Protein AF-A0A7J4LAP9-F1 (afdb_monomer)

Secondary structure (DSSP, 8-state):
-TTHHHHHHHHHHHHTT------------------TTPPPPPHHHHHHHHHHHHHTHHHHHHHHT-BTT-S-HHHHHHHHHHHHHHHHHHHTTTT-SHHHHHHHHHHIIIIIHHHHHHTEEE-TTS-EEE-SS--HHHHHHHHHHHHHHHSBPP-TTTSS----SSTTHHHHHHTSS-SS--HHHHHHHTB--HHHHHHHHHHHHHHTT--EEEEEEEEEEEE-TTS-EEEEEEEEEEEEE-SSSS---B---B-TTS-B--S-EEEE-TT--HHHHTT--STT-SSPPPTTPPPGGGGTS-TTSTT-EEEE--HHHHHHHT-

Sequence (323 aa):
MKEYLKILSMVLVITLAVYPIISSVQAQQIYDPRDKNIPPIPSDLKQFYNNFRQKHTPELVRFLLAGSWNKDTNKVAKDFFSIGNFMVVHDTGKLQINTSRLAENYLKDNVTNPLKAKKSITLQTGETLKFKKLDRLSTAELYYYYVRDHIFFPHSSNEGGVTNRIPGFNLLVTTTSERVRFPTETVAAGVGACADQALLLATLLYMDGYEVAIGTAPSIGTKNEDGSITWAGYHVCVYLKDEGWGIGRHELKDDEFGNKMDGKWIILDPINSPRHVQNMRMMGGGKVLEFGDDPAWLNIISFDDPLVGYALIDEKAAKEFSV

Structure (mmCIF, N/CA/C/O backbone):
data_AF-A0A7J4LAP9-F1
#
_entry.id   AF-A0A7J4LAP9-F1
#
loop_
_atom_site.group_PDB
_atom_site.id
_atom_site.type_symbol
_atom_site.label_atom_id
_atom_site.label_alt_id
_atom_site.label_comp_id
_atom_site.label_asym_id
_atom_site.label_entity_id
_atom_site.label_seq_id
_atom_site.pdbx_PDB_ins_code
_atom_site.Cartn_x
_atom_site.Cartn_y
_atom_site.Cartn_z
_atom_site.occupancy
_atom_site.B_iso_or_equiv
_atom_site.auth_seq_id
_atom_site.auth_comp_id
_atom_site.auth_asym_id
_atom_site.auth_atom_id
_atom_site.pdbx_PDB_model_num
ATOM 1 N N . MET A 1 1 ? 8.364 20.244 -43.985 1.00 45.88 1 MET A N 1
ATOM 2 C CA . MET A 1 1 ? 8.352 20.457 -42.514 1.00 45.88 1 MET A CA 1
ATOM 3 C C . MET A 1 1 ? 7.165 21.279 -42.001 1.00 45.88 1 MET A C 1
ATOM 5 O O . MET A 1 1 ? 6.649 20.933 -40.951 1.00 45.88 1 MET A O 1
ATOM 9 N N . LYS A 1 2 ? 6.698 22.335 -42.693 1.00 45.56 2 LYS A N 1
ATOM 10 C CA . LYS A 1 2 ? 5.609 23.202 -42.184 1.00 45.56 2 LYS A CA 1
ATOM 11 C C . LYS A 1 2 ? 4.172 22.671 -42.370 1.00 45.56 2 LYS A C 1
ATOM 13 O O . LYS A 1 2 ? 3.304 23.073 -41.607 1.00 45.56 2 LYS A O 1
ATOM 18 N N . GLU A 1 3 ? 3.910 21.768 -43.319 1.00 40.44 3 GLU A N 1
ATOM 19 C CA . GLU A 1 3 ? 2.551 21.220 -43.540 1.00 40.44 3 GLU A CA 1
ATOM 20 C C . GLU A 1 3 ? 2.228 19.990 -42.681 1.00 40.44 3 GLU A C 1
ATOM 22 O O . GLU A 1 3 ? 1.125 19.888 -42.152 1.00 40.44 3 GLU A O 1
ATOM 27 N N . TYR A 1 4 ? 3.210 19.118 -42.431 1.00 38.16 4 TYR A N 1
ATOM 28 C CA . TYR A 1 4 ? 3.040 17.949 -41.557 1.00 38.16 4 TYR A CA 1
ATOM 29 C C . TYR A 1 4 ? 2.714 18.330 -40.100 1.00 38.16 4 TYR A C 1
ATOM 31 O O . TYR A 1 4 ? 1.935 17.637 -39.453 1.00 38.16 4 TYR A O 1
ATOM 39 N N . LEU A 1 5 ? 3.218 19.469 -39.601 1.00 38.25 5 LEU A N 1
ATOM 40 C CA . LEU A 1 5 ? 2.867 19.974 -38.264 1.00 38.25 5 LEU A CA 1
ATOM 41 C C . LEU A 1 5 ? 1.419 20.487 -38.165 1.00 38.25 5 LEU A C 1
ATOM 43 O O . LEU A 1 5 ? 0.826 20.393 -37.095 1.00 38.25 5 LEU A O 1
ATOM 47 N N . LYS A 1 6 ? 0.838 21.004 -39.259 1.00 37.53 6 LYS A N 1
ATOM 48 C CA . LYS A 1 6 ? -0.556 21.487 -39.275 1.00 37.53 6 LYS A CA 1
ATOM 49 C C . LYS A 1 6 ? -1.565 20.339 -39.285 1.00 37.53 6 LYS A C 1
ATOM 51 O O . LYS A 1 6 ? -2.607 20.438 -38.642 1.00 37.53 6 LYS A O 1
ATOM 56 N N . ILE A 1 7 ? -1.241 19.245 -39.976 1.00 44.84 7 ILE A N 1
ATOM 57 C CA . ILE A 1 7 ? -2.087 18.045 -40.018 1.00 44.84 7 ILE A CA 1
ATOM 58 C C . ILE A 1 7 ? -2.037 17.322 -38.664 1.00 44.84 7 ILE A C 1
ATOM 60 O O . ILE A 1 7 ? -3.088 16.970 -38.133 1.00 44.84 7 ILE A O 1
ATOM 64 N N . LEU A 1 8 ? -0.858 17.219 -38.033 1.00 37.78 8 LEU A N 1
ATOM 65 C CA . LEU A 1 8 ? -0.738 16.657 -36.681 1.00 37.78 8 LEU A CA 1
ATOM 66 C C . LEU A 1 8 ? -1.491 17.496 -35.633 1.00 37.78 8 LEU A C 1
ATOM 68 O O . LEU A 1 8 ? -2.139 16.935 -34.755 1.00 37.78 8 LEU A O 1
ATOM 72 N N . SER A 1 9 ? -1.462 18.831 -35.741 1.00 40.94 9 SER A N 1
ATOM 73 C CA . SER A 1 9 ? -2.182 19.710 -34.812 1.00 40.94 9 SER A CA 1
ATOM 74 C C . SER A 1 9 ? -3.701 19.684 -35.010 1.00 40.94 9 SER A C 1
ATOM 76 O O . SER A 1 9 ? -4.431 19.819 -34.037 1.00 40.94 9 SER A O 1
ATOM 78 N N . MET A 1 10 ? -4.198 19.497 -36.239 1.00 37.72 10 MET A N 1
ATOM 79 C CA . MET A 1 10 ? -5.642 19.379 -36.497 1.00 37.72 10 MET A CA 1
ATOM 80 C C . MET A 1 10 ? -6.199 18.024 -36.060 1.00 37.72 10 MET A C 1
ATOM 82 O O . MET A 1 10 ? -7.272 17.986 -35.468 1.00 37.72 10 MET A O 1
ATOM 86 N N . VAL A 1 11 ? -5.466 16.929 -36.289 1.00 39.28 11 VAL A N 1
ATOM 87 C CA . VAL A 1 11 ? -5.888 15.599 -35.828 1.00 39.28 11 VAL A CA 1
ATOM 88 C C . VAL A 1 11 ? -5.884 15.553 -34.298 1.00 39.28 11 VAL A C 1
ATOM 90 O O . VAL A 1 11 ? -6.891 15.173 -33.720 1.00 39.28 11 VAL A O 1
ATOM 93 N N . LEU A 1 12 ? -4.849 16.074 -33.624 1.00 36.47 12 LEU A N 1
ATOM 94 C CA . LEU A 1 12 ? -4.794 16.104 -32.154 1.00 36.47 12 LEU A CA 1
ATOM 95 C C . LEU A 1 12 ? -5.912 16.960 -31.522 1.00 36.47 12 LEU A C 1
ATOM 97 O O . LEU A 1 12 ? -6.436 16.607 -30.469 1.00 36.47 12 LEU A O 1
ATOM 101 N N . VAL A 1 13 ? -6.305 18.069 -32.161 1.00 40.28 13 VAL A N 1
ATOM 102 C CA . VAL A 1 13 ? -7.381 18.951 -31.668 1.00 40.28 13 VAL A CA 1
ATOM 103 C C . VAL A 1 13 ? -8.770 18.353 -31.911 1.00 40.28 13 VAL A C 1
ATOM 105 O O . VAL A 1 13 ? -9.667 18.579 -31.105 1.00 40.28 13 VAL A O 1
ATOM 108 N N . ILE A 1 14 ? -8.956 17.546 -32.960 1.00 38.66 14 ILE A N 1
ATOM 109 C CA . ILE A 1 14 ? -10.255 16.935 -33.277 1.00 38.66 14 ILE A CA 1
ATOM 110 C C . ILE A 1 14 ? -10.484 15.648 -32.465 1.00 38.66 14 ILE A C 1
ATOM 112 O O . ILE A 1 14 ? -11.598 15.446 -31.983 1.00 38.66 14 ILE A O 1
ATOM 116 N N . THR A 1 15 ? -9.452 14.841 -32.178 1.00 39.59 15 THR A N 1
ATOM 117 C CA . THR A 1 15 ? -9.599 13.678 -31.274 1.00 39.59 15 THR A CA 1
ATOM 118 C C . THR A 1 15 ? -9.763 14.080 -29.802 1.00 39.59 15 THR A C 1
ATOM 120 O O . THR A 1 15 ? -10.345 13.327 -29.028 1.00 39.59 15 THR A O 1
ATOM 123 N N . LEU A 1 16 ? -9.307 15.277 -29.405 1.00 38.06 16 LEU A N 1
ATOM 124 C CA . LEU A 1 16 ? -9.512 15.823 -28.053 1.00 38.06 16 LEU A CA 1
ATOM 125 C C . LEU A 1 16 ? -10.843 16.579 -27.877 1.00 38.06 16 LEU A C 1
ATOM 127 O O . LEU A 1 16 ? -11.212 16.874 -26.741 1.00 38.06 16 LEU A O 1
ATOM 131 N N . ALA A 1 17 ? -11.564 16.894 -28.960 1.00 38.16 17 ALA A N 1
ATOM 132 C CA . ALA A 1 17 ? -12.771 17.728 -28.921 1.00 38.16 17 ALA A CA 1
ATOM 133 C C . ALA A 1 17 ? -14.086 16.986 -29.225 1.00 38.16 17 ALA A C 1
ATOM 135 O O . ALA A 1 17 ? -15.153 17.583 -29.083 1.00 38.16 17 ALA A O 1
ATOM 136 N N . VAL A 1 18 ? -14.053 15.703 -29.603 1.00 36.41 18 VAL A N 1
ATOM 137 C CA . VAL A 1 18 ? -15.271 14.936 -29.921 1.00 36.41 18 VAL A CA 1
ATOM 138 C C . VAL A 1 18 ? -15.328 13.636 -29.119 1.00 36.41 18 VAL A C 1
ATOM 140 O O . VAL A 1 18 ? -15.131 12.546 -29.639 1.00 36.41 18 VAL A O 1
ATOM 143 N N . TYR A 1 19 ? -15.638 13.767 -27.830 1.00 35.03 19 TYR A N 1
ATOM 144 C CA . TYR A 1 19 ? -16.395 12.749 -27.099 1.00 35.03 19 TYR A CA 1
ATOM 145 C C . TYR A 1 19 ? -17.377 13.440 -26.144 1.00 35.03 19 TYR A C 1
ATOM 147 O O . TYR A 1 19 ? -17.054 13.695 -24.985 1.00 35.03 19 TYR A O 1
ATOM 155 N N . PRO A 1 20 ? -18.589 13.779 -26.609 1.00 51.16 20 PRO A N 1
ATOM 156 C CA . PRO A 1 20 ? -19.700 14.055 -25.726 1.00 51.16 20 PRO A CA 1
ATOM 157 C C . PRO A 1 20 ? -20.743 12.950 -25.907 1.00 51.16 20 PRO A C 1
ATOM 159 O O . PRO A 1 20 ? -21.575 13.033 -26.803 1.00 51.16 20 PRO A O 1
ATOM 162 N N . ILE A 1 21 ? -20.727 11.925 -25.052 1.00 39.91 21 ILE A N 1
ATOM 163 C CA . ILE A 1 21 ? -21.928 11.116 -24.800 1.00 39.91 21 ILE A CA 1
ATOM 164 C C . ILE A 1 21 ? -22.067 10.921 -23.291 1.00 39.91 21 ILE A C 1
ATOM 166 O O . ILE A 1 21 ? -21.483 10.031 -22.688 1.00 39.91 21 ILE A O 1
ATOM 170 N N . ILE A 1 22 ? -22.806 11.867 -22.712 1.00 39.09 22 ILE A N 1
ATOM 171 C CA . ILE A 1 22 ? -23.859 11.691 -21.708 1.00 39.09 22 ILE A CA 1
ATOM 172 C C . ILE A 1 22 ? -23.673 10.490 -20.768 1.00 39.09 22 ILE A C 1
ATOM 174 O O . ILE A 1 22 ? -24.125 9.383 -21.038 1.00 39.09 22 ILE A O 1
ATOM 178 N N . SER A 1 23 ? -23.210 10.785 -19.562 1.00 33.00 23 SER A N 1
ATOM 179 C CA . SER A 1 23 ? -23.863 10.248 -18.376 1.00 33.00 23 SER A CA 1
ATOM 180 C C . SER A 1 23 ? -24.096 11.416 -17.430 1.00 33.00 23 SER A C 1
ATOM 182 O O . SER A 1 23 ? -23.188 11.859 -16.728 1.00 33.00 23 SER A O 1
ATOM 184 N N . SER A 1 24 ? -25.317 11.946 -17.432 1.00 35.31 24 SER A N 1
ATOM 185 C CA . SER A 1 24 ? -25.841 12.729 -16.316 1.00 35.31 24 SER A CA 1
ATOM 186 C C . SER A 1 24 ? -26.008 11.795 -15.115 1.00 35.31 24 SER A C 1
ATOM 188 O O . SER A 1 24 ? -27.120 11.463 -14.716 1.00 35.31 24 SER A O 1
ATOM 190 N N . VAL A 1 25 ? -24.894 11.320 -14.564 1.00 39.47 25 VAL A N 1
ATOM 191 C CA . VAL A 1 25 ? -24.860 10.889 -13.175 1.00 39.47 25 VAL A CA 1
ATOM 192 C C . VAL A 1 25 ? -24.926 12.207 -12.425 1.00 39.47 25 VAL A C 1
ATOM 194 O O . VAL A 1 25 ? -24.026 13.035 -12.579 1.00 39.47 25 VAL A O 1
ATOM 197 N N . GLN A 1 26 ? -26.021 12.472 -11.704 1.00 40.00 26 GLN A N 1
ATOM 198 C CA . GLN A 1 26 ? -25.995 13.494 -10.655 1.00 40.00 26 GLN A CA 1
ATOM 199 C C . GLN A 1 26 ? -24.686 13.276 -9.914 1.00 40.00 26 GLN A C 1
ATOM 201 O O . GLN A 1 26 ? -24.505 12.182 -9.390 1.00 40.00 26 GLN A O 1
ATOM 206 N N . ALA A 1 27 ? -23.754 14.233 -9.986 1.00 48.06 27 ALA A N 1
ATOM 207 C CA . ALA A 1 27 ? -22.460 14.100 -9.341 1.00 48.06 27 ALA A CA 1
ATOM 208 C C . ALA A 1 27 ? -22.754 13.799 -7.875 1.00 48.06 27 ALA A C 1
ATOM 210 O O . ALA A 1 27 ? -23.196 14.685 -7.141 1.00 48.06 27 ALA A O 1
ATOM 211 N N . GLN A 1 28 ? -22.655 12.521 -7.501 1.00 53.84 28 GLN A N 1
ATOM 212 C CA . GLN A 1 28 ? -22.961 12.079 -6.159 1.00 53.84 28 GLN A CA 1
ATOM 213 C C . GLN A 1 28 ? -22.035 12.900 -5.284 1.00 53.84 28 GLN A C 1
ATOM 215 O O . GLN A 1 28 ? -20.831 12.948 -5.544 1.00 53.84 28 GLN A O 1
ATOM 220 N N . GLN A 1 29 ? -22.612 13.660 -4.356 1.00 65.62 29 GLN A N 1
ATOM 221 C CA . GLN A 1 29 ? -21.824 14.531 -3.507 1.00 65.62 29 GLN A CA 1
ATOM 222 C C . GLN A 1 29 ? -20.825 13.643 -2.769 1.00 65.62 29 GLN A C 1
ATOM 224 O O . GLN A 1 29 ? -21.212 12.849 -1.916 1.00 65.62 29 GLN A O 1
ATOM 229 N N . ILE A 1 30 ? -19.555 13.733 -3.164 1.00 85.00 30 ILE A N 1
ATOM 230 C CA . ILE A 1 30 ? -18.486 12.938 -2.577 1.00 85.00 30 ILE A CA 1
ATOM 231 C C . ILE A 1 30 ? -18.314 13.424 -1.142 1.00 85.00 30 ILE A C 1
ATOM 233 O O . ILE A 1 30 ? -17.983 14.589 -0.903 1.00 85.00 30 ILE A O 1
ATOM 237 N N . TYR A 1 31 ? -18.577 12.533 -0.194 1.00 88.50 31 TYR A N 1
ATOM 238 C CA . TYR A 1 31 ? -18.306 12.766 1.212 1.00 88.50 31 TYR A CA 1
ATOM 239 C C . TYR A 1 31 ? -16.792 12.714 1.446 1.00 88.50 31 TYR A C 1
ATOM 241 O O . TYR A 1 31 ? -16.095 11.910 0.829 1.00 88.50 31 TYR A O 1
ATOM 249 N N . ASP A 1 32 ? -16.281 13.579 2.325 1.00 91.88 32 ASP A N 1
ATOM 250 C CA . ASP A 1 32 ? -14.890 13.528 2.780 1.00 91.88 32 ASP A CA 1
ATOM 251 C C . ASP A 1 32 ? -14.831 12.807 4.131 1.00 91.88 32 ASP A C 1
ATOM 253 O O . ASP A 1 32 ? -15.114 13.440 5.154 1.00 91.88 32 ASP A O 1
ATOM 257 N N . PRO A 1 33 ? -14.520 11.494 4.155 1.00 91.56 33 PRO A N 1
ATOM 258 C CA . PRO A 1 33 ? -14.517 10.721 5.386 1.00 91.56 33 PRO A CA 1
ATOM 259 C C . PRO A 1 33 ? -13.209 10.838 6.175 1.00 91.56 33 PRO A C 1
ATOM 261 O O . PRO A 1 33 ? -13.113 10.239 7.245 1.00 91.56 33 PRO A O 1
ATOM 264 N N . ARG A 1 34 ? -12.213 11.583 5.670 1.00 92.94 34 ARG A N 1
ATOM 265 C CA . ARG A 1 34 ? -10.880 11.666 6.273 1.00 92.94 34 ARG A CA 1
ATOM 266 C C . ARG A 1 34 ? -10.940 12.218 7.692 1.00 92.94 34 ARG A C 1
ATOM 268 O O . ARG A 1 34 ? -11.640 13.196 7.972 1.00 92.94 34 ARG A O 1
ATOM 275 N N . ASP A 1 35 ? -10.130 11.643 8.576 1.00 89.88 35 ASP A N 1
ATOM 276 C CA . ASP A 1 35 ? -9.930 12.199 9.910 1.00 89.88 35 ASP A CA 1
ATOM 277 C C . ASP A 1 35 ? -8.999 13.416 9.841 1.00 89.88 35 ASP A C 1
ATOM 279 O O . ASP A 1 35 ? -7.804 13.310 9.575 1.00 89.88 35 ASP A O 1
ATOM 283 N N . LYS A 1 36 ? -9.567 14.596 10.094 1.00 88.12 36 LYS A N 1
ATOM 284 C CA . LYS A 1 36 ? -8.851 15.880 10.059 1.00 88.12 36 LYS A CA 1
ATOM 285 C C . LYS A 1 36 ? -8.006 16.137 11.309 1.00 88.12 36 LYS A C 1
ATOM 287 O O . LYS A 1 36 ? -7.343 17.167 11.377 1.00 88.12 36 LYS A O 1
ATOM 292 N N . ASN A 1 37 ? -8.048 15.238 12.295 1.00 93.12 37 ASN A N 1
ATOM 293 C CA . ASN A 1 37 ? -7.336 15.377 13.565 1.00 93.12 37 ASN A CA 1
ATOM 294 C C . ASN A 1 37 ? -6.088 14.490 13.657 1.00 93.12 37 ASN A C 1
ATOM 296 O O . ASN A 1 37 ? -5.484 14.418 14.727 1.00 93.12 37 ASN A O 1
ATOM 300 N N . ILE A 1 38 ? -5.696 13.819 12.569 1.00 94.00 38 ILE A N 1
ATOM 301 C CA . ILE A 1 38 ? -4.451 13.049 12.539 1.00 94.00 38 ILE A CA 1
ATOM 302 C C . ILE A 1 38 ? -3.269 14.014 12.764 1.00 94.00 38 ILE A C 1
ATOM 304 O O . ILE A 1 38 ? -3.127 14.996 12.030 1.00 94.00 38 ILE A O 1
ATOM 308 N N . PRO A 1 39 ? -2.421 13.781 13.785 1.00 96.31 39 PRO A N 1
ATOM 309 C CA . PRO A 1 39 ? -1.290 14.649 14.081 1.00 96.31 39 PRO A CA 1
ATOM 310 C C . PRO A 1 39 ? -0.203 14.518 13.005 1.00 96.31 39 PRO A C 1
ATOM 312 O O . PRO A 1 39 ? -0.077 13.464 12.382 1.00 96.31 39 PRO A O 1
ATOM 315 N N . PRO A 1 40 ? 0.651 15.534 12.804 1.00 95.69 40 PRO A N 1
ATOM 316 C CA . PRO A 1 40 ? 1.814 15.394 11.931 1.00 95.69 40 PRO A CA 1
ATOM 317 C C . PRO A 1 40 ? 2.756 14.288 12.432 1.00 95.69 40 PRO A C 1
ATOM 319 O O . PRO A 1 40 ? 2.814 14.001 13.631 1.00 95.69 40 PRO A O 1
ATOM 322 N N . ILE A 1 41 ? 3.539 13.694 11.526 1.00 96.38 41 ILE A N 1
ATOM 323 C CA . ILE A 1 41 ? 4.548 12.704 11.921 1.00 96.38 41 ILE A CA 1
ATOM 324 C C . ILE A 1 41 ? 5.625 13.321 12.843 1.00 96.38 41 ILE A C 1
ATOM 326 O O . ILE A 1 41 ? 6.004 14.483 12.654 1.00 96.38 41 ILE A O 1
ATOM 330 N N . PRO A 1 42 ? 6.165 12.551 13.809 1.00 96.88 42 PRO A N 1
ATOM 331 C CA . PRO A 1 42 ? 7.323 12.937 14.616 1.00 96.88 42 PRO A CA 1
ATOM 332 C C . PRO A 1 42 ? 8.505 13.483 13.796 1.00 96.88 42 PRO A C 1
ATOM 334 O O . PRO A 1 42 ? 8.799 12.997 12.701 1.00 96.88 42 PRO A O 1
ATOM 337 N N . SER A 1 43 ? 9.234 14.460 14.347 1.00 96.44 43 SER A N 1
ATOM 338 C CA . SER A 1 43 ? 10.388 15.095 13.683 1.00 96.44 43 SER A CA 1
ATOM 339 C C . SER A 1 43 ? 11.472 14.098 13.283 1.00 96.44 43 SER A C 1
ATOM 341 O O . SER A 1 43 ? 12.018 14.198 12.185 1.00 96.44 43 SER A O 1
ATOM 343 N N . ASP A 1 44 ? 11.745 13.123 14.146 1.00 96.31 44 ASP A N 1
ATOM 344 C CA . ASP A 1 44 ? 12.800 12.129 13.943 1.00 96.31 44 ASP A CA 1
ATOM 345 C C . ASP A 1 44 ? 12.451 11.193 12.778 1.00 96.31 44 ASP A C 1
ATOM 347 O O . ASP A 1 44 ? 13.306 10.884 11.946 1.00 96.31 44 ASP A O 1
ATOM 351 N N . LEU A 1 45 ? 11.169 10.818 12.658 1.00 96.25 45 LEU A N 1
ATOM 352 C CA . LEU A 1 45 ? 10.650 10.090 11.497 1.00 96.25 45 LEU A CA 1
ATOM 353 C C . LEU A 1 45 ? 10.788 10.918 10.224 1.00 96.25 45 LEU A C 1
ATOM 355 O O . LEU A 1 45 ? 11.337 10.446 9.232 1.00 96.25 45 LEU A O 1
ATOM 359 N N . LYS A 1 46 ? 10.350 12.179 10.267 1.00 95.12 46 LYS A N 1
ATOM 360 C CA . LYS A 1 46 ? 10.431 13.086 9.118 1.00 95.12 46 LYS A CA 1
ATOM 361 C C . LYS A 1 46 ? 11.869 13.255 8.628 1.00 95.12 46 LYS A C 1
ATOM 363 O O . LYS A 1 46 ? 12.119 13.240 7.423 1.00 95.12 46 LYS A O 1
ATOM 368 N N . GLN A 1 47 ? 12.823 13.416 9.545 1.00 96.06 47 GLN A N 1
ATOM 369 C CA . GLN A 1 47 ? 14.240 13.520 9.205 1.00 96.06 47 GLN A CA 1
ATOM 370 C C . GLN A 1 47 ? 14.749 12.232 8.552 1.00 96.06 47 GLN A C 1
ATOM 372 O O . GLN A 1 47 ? 15.398 12.292 7.507 1.00 96.06 47 GLN A O 1
ATOM 377 N N . PHE A 1 48 ? 14.419 11.076 9.130 1.00 96.44 48 PHE A N 1
ATOM 378 C CA . PHE A 1 48 ? 14.792 9.778 8.581 1.00 96.44 48 PHE A CA 1
ATOM 379 C C . PHE A 1 48 ? 14.244 9.570 7.161 1.00 96.44 48 PHE A C 1
ATOM 381 O O . PHE A 1 48 ? 15.019 9.269 6.252 1.00 96.44 48 PHE A O 1
ATOM 388 N N . TYR A 1 49 ? 12.950 9.813 6.932 1.00 95.38 49 TYR A N 1
ATOM 389 C CA . TYR A 1 49 ? 12.324 9.657 5.614 1.00 95.38 49 TYR A CA 1
ATOM 390 C C . TYR A 1 49 ? 12.922 10.591 4.563 1.00 95.38 49 TYR A C 1
ATOM 392 O O . TYR A 1 49 ? 13.153 10.180 3.424 1.00 95.38 49 TYR A O 1
ATOM 400 N N . ASN A 1 50 ? 13.241 11.831 4.941 1.00 92.31 50 ASN A N 1
ATOM 401 C CA . ASN A 1 50 ? 13.909 12.769 4.044 1.00 92.31 50 ASN A CA 1
ATOM 402 C C . ASN A 1 50 ? 15.306 12.286 3.645 1.00 92.31 50 ASN A C 1
ATOM 404 O O . ASN A 1 50 ? 15.632 12.299 2.458 1.00 92.31 50 ASN A O 1
ATOM 408 N N . ASN A 1 51 ? 16.106 11.813 4.602 1.00 93.38 51 ASN A N 1
ATOM 409 C CA . ASN A 1 51 ? 17.440 11.279 4.323 1.00 93.38 51 ASN A CA 1
ATOM 410 C C . ASN A 1 51 ? 17.367 10.029 3.433 1.00 93.38 51 ASN A C 1
ATOM 412 O O . ASN A 1 51 ? 18.112 9.912 2.459 1.00 93.38 51 ASN A O 1
ATOM 416 N N . PHE A 1 52 ? 16.428 9.125 3.724 1.00 94.12 52 PHE A N 1
ATOM 417 C CA . PHE A 1 52 ? 16.192 7.927 2.924 1.00 94.12 52 PHE A CA 1
ATOM 418 C C . PHE A 1 52 ? 15.822 8.278 1.475 1.00 94.12 52 PHE A C 1
ATOM 420 O O . PHE A 1 52 ? 16.454 7.802 0.531 1.00 94.12 52 PHE A O 1
ATOM 427 N N . ARG A 1 53 ? 14.855 9.182 1.274 1.00 89.25 53 ARG A N 1
ATOM 428 C CA . ARG A 1 53 ? 14.466 9.641 -0.069 1.00 89.25 53 ARG A CA 1
ATOM 429 C C . ARG A 1 53 ? 15.590 10.350 -0.812 1.00 89.25 53 ARG A C 1
ATOM 431 O O . ARG A 1 53 ? 15.671 10.227 -2.032 1.00 89.25 53 ARG A O 1
ATOM 438 N N . GLN A 1 54 ? 16.435 11.115 -0.123 1.00 89.06 54 GLN A N 1
ATOM 439 C CA . GLN A 1 54 ? 17.596 11.749 -0.752 1.00 89.06 54 GLN A CA 1
ATOM 440 C C . GLN A 1 54 ? 18.580 10.695 -1.272 1.00 89.06 54 GLN A C 1
ATOM 442 O O . GLN A 1 54 ? 19.031 10.811 -2.410 1.00 89.06 54 GLN A O 1
ATOM 447 N N . LYS A 1 55 ? 18.838 9.636 -0.493 1.00 91.81 55 LYS A N 1
ATOM 448 C CA . LYS A 1 55 ? 19.696 8.510 -0.896 1.00 91.81 55 LYS A CA 1
ATOM 449 C C . LYS A 1 55 ? 19.149 7.764 -2.121 1.00 91.81 55 LYS A C 1
ATOM 451 O O . LYS A 1 55 ? 19.923 7.443 -3.012 1.00 91.81 55 LYS A O 1
ATOM 456 N N . HIS A 1 56 ? 17.835 7.544 -2.183 1.00 92.12 56 HIS A N 1
ATOM 457 C CA . HIS A 1 56 ? 17.174 6.736 -3.225 1.00 92.12 56 HIS A CA 1
ATOM 458 C C . HIS A 1 56 ? 16.451 7.561 -4.304 1.00 92.12 56 HIS A C 1
ATOM 460 O O . HIS A 1 56 ? 15.587 7.083 -5.040 1.00 92.12 56 HIS A O 1
ATOM 466 N N . THR A 1 57 ? 16.773 8.851 -4.388 1.00 86.94 57 THR A N 1
ATOM 467 C CA . THR A 1 57 ? 16.163 9.782 -5.340 1.00 86.94 57 THR A CA 1
ATOM 468 C C . THR A 1 57 ? 16.313 9.344 -6.801 1.00 86.94 57 THR A C 1
ATOM 470 O O . THR A 1 57 ? 15.320 9.446 -7.527 1.00 86.94 57 THR A O 1
ATOM 473 N N . PRO A 1 58 ? 17.492 8.892 -7.272 1.00 88.00 58 PRO A N 1
ATOM 474 C CA . PRO A 1 58 ? 17.661 8.482 -8.664 1.00 88.00 58 PRO A CA 1
ATOM 475 C C . PRO A 1 58 ? 16.740 7.325 -9.065 1.00 88.00 58 PRO A C 1
ATOM 477 O O . PRO A 1 58 ? 16.127 7.377 -10.130 1.00 88.00 58 PRO A O 1
ATOM 480 N N . GLU A 1 59 ? 16.609 6.310 -8.213 1.00 90.81 59 GLU A N 1
ATOM 481 C CA . GLU A 1 59 ? 15.772 5.129 -8.430 1.00 90.81 59 GLU A CA 1
ATOM 482 C C . GLU A 1 59 ? 14.290 5.510 -8.464 1.00 90.81 59 GLU A C 1
ATOM 484 O O . GLU A 1 59 ? 13.587 5.178 -9.417 1.00 90.81 59 GLU A O 1
ATOM 489 N N . LEU A 1 60 ? 13.834 6.300 -7.485 1.00 87.69 60 LEU A N 1
ATOM 490 C CA . LEU A 1 60 ? 12.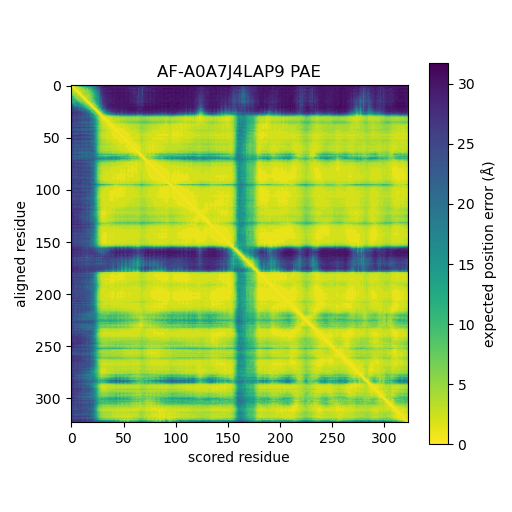448 6.770 -7.421 1.00 87.69 60 LEU A CA 1
ATOM 491 C C . LEU A 1 60 ? 12.077 7.641 -8.631 1.00 87.69 60 LEU A C 1
ATOM 493 O O . LEU A 1 60 ? 10.986 7.509 -9.179 1.00 87.69 60 LEU A O 1
ATOM 497 N N . VAL A 1 61 ? 12.982 8.508 -9.100 1.00 84.12 61 VAL A N 1
ATOM 498 C CA . VAL A 1 61 ? 12.748 9.309 -10.317 1.00 84.12 61 VAL A CA 1
ATOM 499 C C . VAL A 1 61 ? 12.686 8.426 -11.556 1.00 84.12 61 VAL A C 1
ATOM 501 O O . VAL A 1 61 ? 11.815 8.628 -12.399 1.00 84.12 61 VAL A O 1
ATOM 504 N N . ARG A 1 62 ? 13.581 7.440 -11.679 1.00 86.62 62 ARG A N 1
ATOM 505 C CA . ARG A 1 62 ? 13.549 6.492 -12.801 1.00 86.62 62 ARG A CA 1
ATOM 506 C C . ARG A 1 62 ? 12.255 5.694 -12.829 1.00 86.62 62 ARG A C 1
ATOM 508 O O . ARG A 1 62 ? 11.730 5.481 -13.914 1.00 86.62 62 ARG A O 1
ATOM 515 N N . PHE A 1 63 ? 11.749 5.297 -11.664 1.00 87.56 63 PHE A N 1
ATOM 516 C CA . PHE A 1 63 ? 10.471 4.608 -11.531 1.00 87.56 63 PHE A CA 1
ATOM 517 C C . PHE A 1 63 ? 9.294 5.484 -11.981 1.00 87.56 63 PHE A C 1
ATOM 519 O O . PHE A 1 63 ? 8.507 5.071 -12.829 1.00 87.56 63 PHE A O 1
ATOM 526 N N . LEU A 1 64 ? 9.215 6.725 -11.490 1.00 81.31 64 LEU A N 1
ATOM 527 C CA . LEU A 1 64 ? 8.149 7.666 -11.860 1.00 81.31 64 LEU A CA 1
ATOM 528 C C . LEU A 1 64 ? 8.158 8.030 -13.352 1.00 81.31 64 LEU A C 1
ATOM 530 O O . LEU A 1 64 ? 7.103 8.248 -13.944 1.00 81.31 64 LEU A O 1
ATOM 534 N N . LEU A 1 65 ? 9.347 8.109 -13.953 1.00 81.88 65 LEU A N 1
ATOM 535 C CA . LEU A 1 65 ? 9.549 8.449 -15.363 1.00 81.88 65 LEU A CA 1
ATOM 536 C C . LEU A 1 65 ? 9.726 7.215 -16.256 1.00 81.88 65 LEU A C 1
ATOM 538 O O . LEU A 1 65 ? 10.228 7.348 -17.374 1.00 81.88 65 LEU A O 1
ATOM 542 N N . ALA A 1 66 ? 9.384 6.021 -15.770 1.00 83.88 66 ALA A N 1
ATOM 543 C CA . ALA A 1 66 ? 9.489 4.809 -16.564 1.00 83.88 66 ALA A CA 1
ATOM 544 C C . ALA A 1 66 ? 8.481 4.825 -17.723 1.00 83.88 66 ALA A C 1
ATOM 546 O O . ALA A 1 66 ? 7.393 5.383 -17.606 1.00 83.88 66 ALA A O 1
ATOM 547 N N . GLY A 1 67 ? 8.835 4.212 -18.845 1.00 83.12 67 GLY A N 1
ATOM 548 C CA . GLY A 1 67 ? 7.970 4.065 -20.010 1.00 83.12 67 GLY A CA 1
ATOM 549 C C . GLY A 1 67 ? 8.676 3.301 -21.122 1.00 83.12 67 GLY A C 1
ATOM 550 O O . GLY A 1 67 ? 9.788 2.803 -20.939 1.00 83.12 67 GLY A O 1
ATOM 551 N N . SER A 1 68 ? 8.080 3.259 -22.314 1.00 79.38 68 SER A N 1
ATOM 552 C CA . SER A 1 68 ? 8.652 2.547 -23.472 1.00 79.38 68 SER A CA 1
ATOM 553 C C . SER A 1 68 ? 10.024 3.055 -23.936 1.00 79.38 68 SER A C 1
ATOM 555 O O . SER A 1 68 ? 10.682 2.392 -24.732 1.00 79.38 68 SER A O 1
ATOM 557 N N . TRP A 1 69 ? 10.472 4.225 -23.473 1.00 76.56 69 TRP A N 1
ATOM 558 C CA . TRP A 1 69 ? 11.809 4.757 -23.762 1.00 76.56 69 TRP A CA 1
ATOM 559 C C . TRP A 1 69 ? 12.898 4.220 -22.819 1.00 76.56 69 TRP A C 1
ATOM 561 O O . TRP A 1 69 ? 14.088 4.437 -23.065 1.00 76.56 69 TRP A O 1
ATOM 571 N N . ASN A 1 70 ? 12.526 3.530 -21.738 1.00 79.75 70 ASN A N 1
ATOM 572 C CA . ASN A 1 70 ? 13.469 2.945 -20.793 1.00 79.75 70 ASN A CA 1
ATOM 573 C C . ASN A 1 70 ? 14.007 1.617 -21.336 1.00 79.75 70 ASN A C 1
ATOM 575 O O . ASN A 1 70 ? 13.250 0.707 -21.648 1.00 79.75 70 ASN A O 1
ATOM 579 N N . LYS A 1 71 ? 15.337 1.483 -21.389 1.00 75.81 71 LYS A N 1
ATOM 580 C CA . LYS A 1 71 ? 16.005 0.250 -21.843 1.00 75.81 71 LYS A CA 1
ATOM 581 C C . LYS A 1 71 ? 16.114 -0.839 -20.769 1.00 75.81 71 LYS A C 1
ATOM 583 O O . LYS A 1 71 ? 16.497 -1.952 -21.097 1.00 75.81 71 LYS A O 1
ATOM 588 N N . ASP A 1 72 ? 15.830 -0.509 -19.509 1.00 84.50 72 ASP A N 1
ATOM 589 C CA . ASP A 1 72 ? 16.056 -1.388 -18.353 1.00 84.50 72 ASP A CA 1
ATOM 590 C C . ASP A 1 72 ? 14.862 -1.356 -17.384 1.00 84.50 72 ASP A C 1
ATOM 592 O O . ASP A 1 72 ? 14.953 -0.927 -16.234 1.00 84.50 72 ASP A O 1
ATOM 596 N N . THR A 1 73 ? 13.687 -1.721 -17.897 1.00 82.50 73 THR A N 1
ATOM 597 C CA . THR A 1 73 ? 12.416 -1.710 -17.152 1.00 82.50 73 THR A CA 1
ATOM 598 C C . THR A 1 73 ? 12.446 -2.653 -15.952 1.00 82.50 73 THR A C 1
ATOM 600 O O . THR A 1 73 ? 11.947 -2.286 -14.887 1.00 82.50 73 THR A O 1
ATOM 603 N N . ASN A 1 74 ? 13.117 -3.800 -16.095 1.00 86.19 74 ASN A N 1
ATOM 604 C CA . ASN A 1 74 ? 13.244 -4.816 -15.051 1.00 86.19 74 ASN A CA 1
ATOM 605 C C . ASN A 1 74 ? 14.054 -4.297 -13.864 1.00 86.19 74 ASN A C 1
ATOM 607 O O . ASN A 1 74 ? 13.619 -4.423 -12.721 1.00 86.19 74 ASN A O 1
ATOM 611 N N . LYS A 1 75 ? 15.211 -3.659 -14.101 1.00 90.88 75 LYS A N 1
ATOM 612 C CA . LYS A 1 75 ? 15.979 -3.065 -13.002 1.00 90.88 75 LYS A CA 1
ATOM 613 C C . LYS A 1 75 ? 15.187 -1.963 -12.305 1.00 90.88 75 LYS A C 1
ATOM 615 O O . LYS A 1 75 ? 15.199 -1.897 -11.082 1.00 90.88 75 LYS A O 1
ATOM 620 N N . VAL A 1 76 ? 14.485 -1.119 -13.063 1.00 90.88 76 VAL A N 1
ATOM 621 C CA . VAL A 1 76 ? 13.670 -0.037 -12.488 1.00 90.88 76 VAL A CA 1
ATOM 622 C C . VAL A 1 76 ? 12.581 -0.588 -11.561 1.00 90.88 76 VAL A C 1
ATOM 624 O O . VAL A 1 76 ? 12.396 -0.052 -10.470 1.00 90.88 76 VAL A O 1
ATOM 627 N N . ALA A 1 77 ? 11.897 -1.664 -11.960 1.00 91.19 77 ALA A N 1
ATOM 628 C CA . ALA A 1 77 ? 10.904 -2.321 -11.115 1.00 91.19 77 ALA A CA 1
ATOM 629 C C . ALA A 1 77 ? 11.547 -2.950 -9.867 1.00 91.19 77 ALA A C 1
ATOM 631 O O . ALA A 1 77 ? 11.101 -2.683 -8.755 1.00 91.19 77 ALA A O 1
ATOM 632 N N . LYS A 1 78 ? 12.652 -3.695 -10.015 1.00 94.12 78 LYS A N 1
ATOM 633 C CA . LYS A 1 78 ? 13.366 -4.317 -8.881 1.00 94.12 78 LYS A CA 1
ATOM 634 C C . LYS A 1 78 ? 13.910 -3.305 -7.874 1.00 94.12 78 LYS A C 1
ATOM 636 O O . LYS A 1 78 ? 13.804 -3.529 -6.667 1.00 94.12 78 LYS A O 1
ATOM 641 N N . ASP A 1 79 ? 14.460 -2.186 -8.347 1.00 94.56 79 ASP A N 1
ATOM 642 C CA . ASP A 1 79 ? 14.905 -1.087 -7.485 1.00 94.56 79 ASP A CA 1
ATOM 643 C C . ASP A 1 79 ? 13.718 -0.550 -6.664 1.00 94.56 79 ASP A C 1
ATOM 645 O O . ASP A 1 79 ? 13.822 -0.407 -5.443 1.00 94.56 79 ASP A O 1
ATOM 649 N N . PHE A 1 80 ? 12.568 -0.314 -7.312 1.00 95.00 80 PHE A N 1
ATOM 650 C CA . PHE A 1 80 ? 11.347 0.103 -6.622 1.00 95.00 80 PHE A CA 1
ATOM 651 C C . PHE A 1 80 ? 10.858 -0.948 -5.626 1.00 95.00 80 PHE A C 1
ATOM 653 O O . PHE A 1 80 ? 10.533 -0.584 -4.503 1.00 95.00 80 PHE A O 1
ATOM 660 N N . PHE A 1 81 ? 10.852 -2.235 -5.979 1.00 96.69 81 PHE A N 1
ATOM 661 C CA . PHE A 1 81 ? 10.431 -3.294 -5.063 1.00 96.69 81 PHE A CA 1
ATOM 662 C C . PHE A 1 81 ? 11.328 -3.395 -3.830 1.00 96.69 81 PHE A C 1
ATOM 664 O O . PHE A 1 81 ? 10.826 -3.572 -2.724 1.00 96.69 81 PHE A O 1
ATOM 671 N N . SER A 1 82 ? 12.636 -3.197 -3.991 1.00 97.19 82 SER A N 1
ATOM 672 C CA . SER A 1 82 ? 13.588 -3.201 -2.875 1.00 97.19 82 SER A CA 1
ATOM 673 C C . SER A 1 82 ? 13.334 -2.023 -1.929 1.00 97.19 82 SER A C 1
ATOM 675 O O . SER A 1 82 ? 13.251 -2.191 -0.711 1.00 97.19 82 SER A O 1
ATOM 677 N N . ILE A 1 83 ? 13.136 -0.830 -2.500 1.00 96.81 83 ILE A N 1
ATOM 678 C CA . ILE A 1 83 ? 12.815 0.389 -1.753 1.00 96.81 83 ILE A CA 1
ATOM 679 C C . ILE A 1 83 ? 11.446 0.269 -1.070 1.00 96.81 83 ILE A C 1
ATOM 681 O O . ILE A 1 83 ? 11.330 0.540 0.122 1.00 96.81 83 ILE A O 1
ATOM 685 N N . GLY A 1 84 ? 10.418 -0.161 -1.800 1.00 97.31 84 GLY A N 1
ATOM 686 C CA . GLY A 1 84 ? 9.056 -0.334 -1.306 1.00 97.31 84 GLY A CA 1
ATOM 687 C C . GLY A 1 84 ? 8.973 -1.377 -0.196 1.00 97.31 84 GLY A C 1
ATOM 688 O O . GLY A 1 84 ? 8.360 -1.107 0.834 1.00 97.31 84 GLY A O 1
ATOM 689 N N . ASN A 1 85 ? 9.665 -2.513 -0.342 1.00 98.44 85 ASN A N 1
ATOM 690 C CA . ASN A 1 85 ? 9.790 -3.512 0.717 1.00 98.44 85 ASN A CA 1
ATOM 691 C C . ASN A 1 85 ? 10.400 -2.902 1.987 1.00 98.44 85 ASN A C 1
ATOM 693 O O . ASN A 1 85 ? 9.834 -3.034 3.072 1.00 98.44 85 ASN A O 1
ATOM 697 N N . PHE A 1 86 ? 11.508 -2.161 1.860 1.00 98.31 86 PHE A N 1
ATOM 698 C CA . PHE A 1 86 ? 12.102 -1.472 3.006 1.00 98.31 86 PHE A CA 1
ATOM 699 C C . PHE A 1 86 ? 11.121 -0.495 3.663 1.00 98.31 86 PHE A C 1
ATOM 701 O O . PHE A 1 86 ? 10.982 -0.508 4.884 1.00 98.31 86 PHE A O 1
ATOM 708 N N . MET A 1 87 ? 10.426 0.333 2.877 1.00 98.25 87 MET A N 1
ATOM 709 C CA . MET A 1 87 ? 9.463 1.312 3.393 1.00 98.25 87 MET A CA 1
ATOM 710 C C . MET A 1 87 ? 8.323 0.636 4.162 1.00 98.25 87 MET A C 1
ATOM 712 O O . MET A 1 87 ? 7.984 1.072 5.263 1.00 98.25 87 MET A O 1
ATOM 716 N N . VAL A 1 88 ? 7.780 -0.456 3.614 1.00 98.69 88 VAL A N 1
ATOM 717 C CA . VAL A 1 88 ? 6.713 -1.236 4.249 1.00 98.69 88 VAL A CA 1
ATOM 718 C C . VAL A 1 88 ? 7.198 -1.846 5.560 1.00 98.69 88 VAL A C 1
ATOM 720 O O . VAL A 1 88 ? 6.591 -1.606 6.604 1.00 98.69 88 VAL A O 1
ATOM 723 N N . VAL A 1 89 ? 8.302 -2.601 5.530 1.00 98.62 89 VAL A N 1
ATOM 724 C CA . VAL A 1 89 ? 8.826 -3.301 6.712 1.00 98.62 89 VAL A CA 1
ATOM 725 C C . VAL A 1 89 ? 9.281 -2.307 7.782 1.00 98.62 89 VAL A C 1
ATOM 727 O O . VAL A 1 89 ? 9.023 -2.534 8.966 1.00 98.62 89 VAL A O 1
ATOM 730 N N . HIS A 1 90 ? 9.897 -1.186 7.397 1.00 98.50 90 HIS A N 1
ATOM 731 C CA . HIS A 1 90 ? 10.271 -0.124 8.328 1.00 98.50 90 HIS A CA 1
ATOM 732 C C . HIS A 1 90 ? 9.058 0.380 9.113 1.00 98.50 90 HIS A C 1
ATOM 734 O O . HIS A 1 90 ? 9.101 0.401 10.344 1.00 98.50 90 HIS A O 1
ATOM 740 N N . ASP A 1 91 ? 7.968 0.737 8.435 1.00 98.56 91 ASP A N 1
ATOM 741 C CA . ASP A 1 91 ? 6.807 1.334 9.101 1.00 98.56 91 ASP A CA 1
ATOM 742 C C . ASP A 1 91 ? 5.969 0.320 9.898 1.00 98.56 91 ASP A C 1
ATOM 744 O O . ASP A 1 91 ? 5.162 0.715 10.735 1.00 98.56 91 ASP A O 1
ATOM 748 N N . THR A 1 92 ? 6.223 -0.986 9.743 1.00 98.25 92 THR A N 1
ATOM 749 C CA . THR A 1 92 ? 5.643 -2.017 10.626 1.00 98.25 92 THR A CA 1
ATOM 750 C C . THR A 1 92 ? 6.339 -2.174 11.981 1.00 98.25 92 THR A C 1
ATOM 752 O O . THR A 1 92 ? 5.852 -2.929 12.816 1.00 98.25 92 THR A O 1
ATOM 755 N N . GLY A 1 93 ? 7.491 -1.531 12.210 1.00 97.00 93 GLY A N 1
ATOM 756 C CA . GLY A 1 93 ? 8.275 -1.695 13.449 1.00 97.00 93 GLY A CA 1
ATOM 757 C C . GLY A 1 93 ? 9.263 -2.866 13.448 1.00 97.00 93 GLY A C 1
ATOM 758 O O . GLY A 1 93 ? 10.110 -2.984 14.341 1.00 97.00 93 GLY A O 1
ATOM 759 N N . LYS A 1 94 ? 9.215 -3.722 12.423 1.00 95.56 94 LYS A N 1
ATOM 760 C CA . LYS A 1 94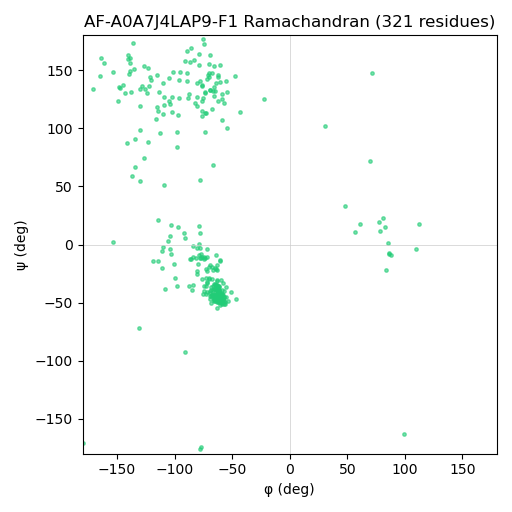 ? 9.985 -4.975 12.348 1.00 95.56 94 LYS A CA 1
ATOM 761 C C . LYS A 1 94 ? 11.495 -4.802 12.184 1.00 95.56 94 LYS A C 1
ATOM 763 O O . LYS A 1 94 ? 12.246 -5.729 12.484 1.00 95.56 94 LYS A O 1
ATOM 768 N N . LEU A 1 95 ? 11.969 -3.623 11.774 1.00 94.31 95 LEU A N 1
ATOM 769 C CA . LEU A 1 95 ? 13.410 -3.341 11.711 1.00 94.31 95 LEU A CA 1
ATOM 770 C C . LEU A 1 95 ? 14.020 -3.046 13.090 1.00 94.31 95 LEU A C 1
ATOM 772 O O . LEU A 1 95 ? 15.237 -2.956 13.211 1.00 94.31 95 LEU A O 1
ATOM 776 N N . GLN A 1 96 ? 13.196 -2.905 14.136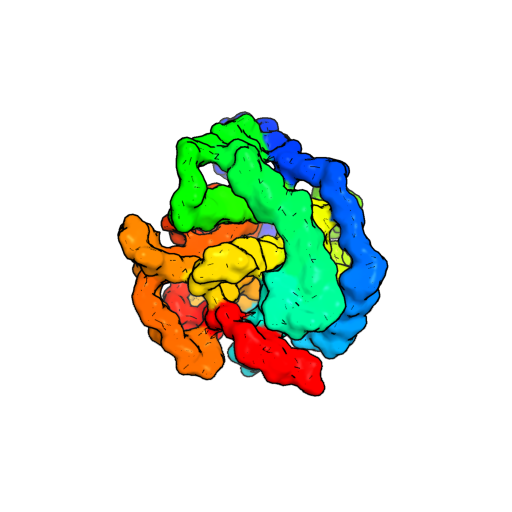 1.00 85.12 96 GLN A N 1
ATOM 777 C CA . GLN A 1 96 ? 13.600 -2.735 15.540 1.00 85.12 96 GLN A CA 1
ATOM 778 C C . GLN A 1 96 ? 14.538 -1.548 15.840 1.00 85.12 96 GLN A C 1
ATOM 780 O O . GLN A 1 96 ? 15.015 -1.430 16.971 1.00 85.12 96 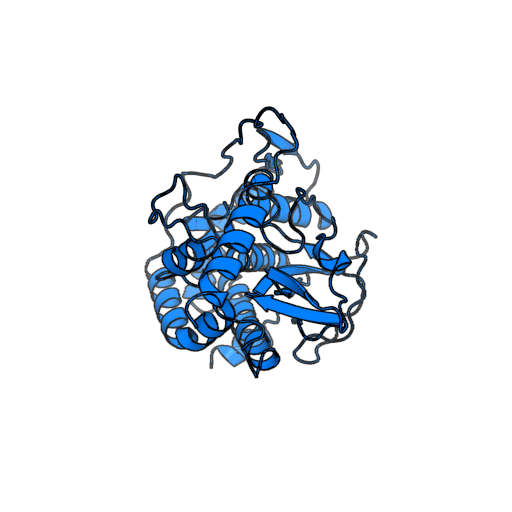GLN A O 1
ATOM 785 N N . ILE A 1 97 ? 14.741 -0.639 14.886 1.00 93.12 97 ILE A N 1
ATOM 786 C CA . ILE A 1 97 ? 15.390 0.664 15.074 1.00 93.12 97 ILE A CA 1
ATOM 787 C C . ILE A 1 97 ? 14.389 1.700 15.608 1.00 93.12 97 ILE A C 1
ATOM 789 O O . ILE A 1 97 ? 13.178 1.544 15.446 1.00 93.12 97 ILE A O 1
ATOM 793 N N . ASN A 1 98 ? 14.880 2.774 16.237 1.00 96.44 98 ASN A N 1
ATOM 794 C CA . ASN A 1 98 ? 14.021 3.769 16.898 1.00 96.44 98 ASN A CA 1
ATOM 795 C C . ASN A 1 98 ? 12.962 4.367 15.961 1.00 96.44 98 ASN A C 1
ATOM 797 O O . ASN A 1 98 ? 11.794 4.434 16.332 1.00 96.44 98 ASN A O 1
ATOM 801 N N . THR A 1 99 ? 13.344 4.749 14.741 1.00 97.75 99 THR A N 1
ATOM 802 C CA . THR A 1 99 ? 12.414 5.296 13.743 1.00 97.75 99 THR A CA 1
ATOM 803 C C . THR A 1 99 ? 11.365 4.264 13.337 1.00 97.75 99 THR A C 1
ATOM 805 O O . THR A 1 99 ? 10.184 4.571 13.318 1.00 97.75 99 THR A O 1
ATOM 808 N N . SER A 1 100 ? 11.747 3.006 13.138 1.00 98.12 100 SER A N 1
ATOM 809 C CA . SER A 1 100 ? 10.802 1.930 12.815 1.00 98.12 100 SER A CA 1
ATOM 810 C C . SER A 1 100 ? 9.748 1.745 13.919 1.00 98.12 100 SER A C 1
ATOM 812 O O . SER A 1 100 ? 8.558 1.667 13.628 1.00 98.12 100 SER A O 1
ATOM 814 N N . ARG A 1 101 ? 10.146 1.789 15.201 1.00 98.00 101 ARG A N 1
ATOM 815 C CA . ARG A 1 101 ? 9.202 1.724 16.339 1.00 98.00 101 ARG A CA 1
ATOM 816 C C . ARG A 1 101 ? 8.293 2.950 16.432 1.00 98.00 101 ARG A C 1
ATOM 818 O O . ARG A 1 101 ? 7.117 2.821 16.757 1.00 98.00 101 ARG A O 1
ATOM 825 N N . LEU A 1 102 ? 8.827 4.145 16.164 1.00 98.31 102 LEU A N 1
ATOM 826 C CA . LEU A 1 102 ? 8.020 5.368 16.118 1.00 98.31 102 LEU A CA 1
ATOM 827 C C . LEU A 1 102 ? 6.951 5.279 15.025 1.00 98.31 102 LEU A C 1
ATOM 829 O O . LEU A 1 102 ? 5.817 5.689 15.260 1.00 98.31 102 LEU A O 1
ATOM 833 N N . ALA A 1 103 ? 7.301 4.727 13.862 1.00 98.69 103 ALA A N 1
ATOM 834 C CA . ALA A 1 103 ? 6.373 4.545 12.755 1.00 98.69 103 ALA A CA 1
ATOM 835 C C . ALA A 1 103 ? 5.264 3.538 13.094 1.00 98.69 103 ALA A C 1
ATOM 837 O O . ALA A 1 103 ? 4.086 3.841 12.907 1.00 98.69 103 ALA A O 1
ATOM 838 N N . GLU A 1 104 ? 5.629 2.396 13.687 1.00 98.62 104 GLU A N 1
ATOM 839 C CA . GLU A 1 104 ? 4.673 1.387 14.154 1.00 98.62 104 GLU A CA 1
ATOM 840 C C . GLU A 1 104 ? 3.665 1.979 15.144 1.00 98.62 104 GLU A C 1
ATOM 842 O O . GLU A 1 104 ? 2.456 1.808 14.979 1.00 98.62 104 GLU A O 1
ATOM 847 N N . ASN A 1 105 ? 4.150 2.702 16.160 1.00 98.56 105 ASN A N 1
ATOM 848 C CA . ASN A 1 105 ? 3.291 3.345 17.153 1.00 98.56 105 ASN A CA 1
ATOM 849 C C . ASN A 1 105 ? 2.374 4.381 16.500 1.00 98.56 105 ASN A C 1
ATOM 851 O O . ASN A 1 105 ? 1.176 4.391 16.764 1.00 98.56 105 ASN A O 1
ATOM 855 N N . TYR A 1 106 ? 2.907 5.197 15.587 1.00 98.75 106 TYR A N 1
ATOM 856 C CA . TYR A 1 106 ? 2.114 6.188 14.868 1.00 98.75 106 TYR A CA 1
ATOM 857 C C . TYR A 1 106 ? 0.966 5.541 14.076 1.00 98.75 106 TYR A C 1
ATOM 859 O O . TYR A 1 106 ? -0.172 6.002 14.168 1.00 98.75 106 TYR A O 1
ATOM 867 N N . LEU A 1 107 ? 1.223 4.460 13.330 1.00 98.81 107 LEU A N 1
ATOM 868 C CA . LEU A 1 107 ? 0.172 3.750 12.590 1.00 98.81 107 LEU A CA 1
ATOM 869 C C . LEU A 1 107 ? -0.816 3.040 13.521 1.00 98.81 107 LEU A C 1
ATOM 871 O O . LEU A 1 107 ? -2.019 3.032 13.248 1.00 98.81 107 LEU A O 1
ATOM 875 N N . LYS A 1 108 ? -0.344 2.483 14.641 1.00 98.69 108 LYS A N 1
ATOM 876 C CA . LYS A 1 108 ? -1.221 1.863 15.641 1.00 98.69 108 LYS A CA 1
ATOM 877 C C . LYS A 1 108 ? -2.188 2.862 16.252 1.00 98.69 108 LYS A C 1
ATOM 879 O O . LYS A 1 108 ? -3.388 2.587 16.301 1.00 98.69 108 LYS A O 1
ATOM 884 N N . ASP A 1 109 ? -1.673 4.006 16.678 1.00 98.56 109 ASP A N 1
ATOM 885 C CA . ASP A 1 109 ? -2.434 5.014 17.411 1.00 98.56 109 ASP A CA 1
ATOM 886 C C . ASP A 1 109 ? -3.418 5.758 16.507 1.00 98.56 109 ASP A C 1
ATOM 888 O O . ASP A 1 109 ? -4.535 6.052 16.930 1.00 98.56 109 ASP A O 1
ATOM 892 N N . ASN A 1 110 ? -3.037 6.009 15.251 1.00 98.44 110 ASN A N 1
ATOM 893 C CA . ASN A 1 110 ? -3.832 6.830 14.337 1.00 98.44 110 ASN A CA 1
ATOM 894 C C . ASN A 1 110 ? -4.672 6.020 13.339 1.00 98.44 110 ASN A C 1
ATOM 896 O O . ASN A 1 110 ? -5.611 6.568 12.766 1.00 98.44 110 ASN A O 1
ATOM 900 N N . VAL A 1 111 ? -4.376 4.730 13.129 1.00 98.38 111 VAL A N 1
ATOM 901 C CA . VAL A 1 111 ? -5.051 3.912 12.104 1.00 98.38 111 VAL A CA 1
ATOM 902 C C . VAL A 1 111 ? -5.544 2.579 12.652 1.00 98.38 111 VAL A C 1
ATOM 904 O O . VAL A 1 111 ? -6.753 2.392 12.805 1.00 98.38 111 VAL A O 1
ATOM 907 N N . THR A 1 112 ? -4.650 1.631 12.957 1.00 98.25 112 THR A N 1
ATOM 908 C CA . THR A 1 112 ? -5.077 0.235 13.156 1.00 98.25 112 THR A CA 1
ATOM 909 C C . THR A 1 112 ? -5.922 0.061 14.414 1.00 98.25 112 THR A C 1
ATOM 911 O O . THR A 1 112 ? -6.956 -0.607 14.359 1.00 98.25 112 THR A O 1
ATOM 914 N N . ASN A 1 113 ? -5.540 0.666 15.547 1.00 98.38 113 ASN A N 1
ATOM 915 C CA . ASN A 1 113 ? -6.311 0.535 16.787 1.00 98.38 113 ASN A CA 1
ATOM 916 C C . ASN A 1 113 ? -7.665 1.258 16.691 1.00 98.38 113 ASN A C 1
ATOM 918 O O . ASN A 1 113 ? -8.678 0.621 17.003 1.00 98.38 113 ASN A O 1
ATOM 922 N N . PRO A 1 114 ? -7.747 2.519 16.211 1.00 98.00 114 PRO A N 1
ATOM 923 C CA . PRO A 1 114 ? -9.031 3.185 16.001 1.00 98.00 114 PRO A CA 1
ATOM 924 C C . PRO A 1 114 ? -9.976 2.425 15.065 1.00 98.00 114 PRO A C 1
ATOM 926 O O . PRO A 1 114 ? -11.153 2.261 15.397 1.00 98.00 114 PRO A O 1
ATOM 929 N N . LEU A 1 115 ? -9.482 1.924 13.926 1.00 97.94 115 LEU A N 1
ATOM 930 C CA . LEU A 1 115 ? -10.295 1.156 12.978 1.00 97.94 115 LEU A CA 1
ATOM 931 C C . LEU A 1 115 ? -10.828 -0.130 13.619 1.00 97.94 115 LEU A C 1
ATOM 933 O O . LEU A 1 115 ? -12.033 -0.392 13.580 1.00 97.94 115 LEU A O 1
ATOM 937 N N . LYS A 1 116 ? -9.960 -0.900 14.288 1.00 97.94 116 LYS A N 1
ATOM 938 C CA . LYS A 1 116 ? -10.357 -2.147 14.956 1.00 97.94 116 LYS A CA 1
ATOM 939 C C . LYS A 1 116 ? -11.321 -1.934 16.117 1.00 97.94 116 LYS A C 1
ATOM 941 O O . LYS A 1 116 ? -12.192 -2.774 16.346 1.00 97.94 116 LYS A O 1
ATOM 946 N N . ALA A 1 117 ? -11.186 -0.827 16.844 1.00 97.75 117 ALA A N 1
ATOM 947 C CA . ALA A 1 117 ? -12.098 -0.469 17.924 1.00 97.75 117 ALA A CA 1
ATOM 948 C C . ALA A 1 117 ? -13.487 -0.090 17.384 1.00 97.75 117 ALA A C 1
ATOM 950 O O . ALA A 1 117 ? -14.498 -0.560 17.907 1.00 97.75 117 ALA A O 1
ATOM 951 N N . LYS A 1 118 ? -13.541 0.714 16.311 1.00 97.12 118 LYS A N 1
ATOM 952 C CA . LYS A 1 118 ? -14.795 1.159 15.681 1.00 97.12 118 LYS A CA 1
ATOM 953 C C . LYS A 1 118 ? -15.505 0.052 14.899 1.00 97.12 118 LYS A C 1
ATOM 955 O O . LYS A 1 118 ? -16.728 0.115 14.766 1.00 97.12 118 LYS A O 1
ATOM 960 N N . LYS A 1 119 ? -14.761 -0.924 14.354 1.00 97.69 119 LYS A N 1
ATOM 961 C CA . LYS A 1 119 ? -15.268 -2.015 13.490 1.00 97.69 119 LYS A CA 1
ATOM 962 C C . LYS A 1 119 ? -16.184 -1.512 12.376 1.00 97.69 119 LYS A C 1
ATOM 964 O O . LYS A 1 119 ? -17.178 -2.144 12.026 1.00 97.69 119 LYS A O 1
ATOM 969 N N . SER A 1 120 ? -15.911 -0.316 11.886 1.00 97.56 120 SER A N 1
ATOM 970 C CA . SER A 1 120 ? -16.735 0.346 10.893 1.00 97.56 120 SER A CA 1
ATOM 971 C C . SER A 1 120 ? -15.949 1.444 10.213 1.00 97.56 120 SER A C 1
ATOM 973 O O . SER A 1 120 ? -14.987 1.971 10.779 1.00 97.56 120 SER A O 1
ATOM 975 N N . ILE A 1 121 ? -16.374 1.776 9.001 1.00 97.44 121 ILE A N 1
ATOM 976 C CA . ILE A 1 121 ? -15.744 2.808 8.202 1.00 97.44 121 ILE A CA 1
ATOM 977 C C . ILE A 1 121 ? -16.759 3.518 7.320 1.00 97.44 121 ILE A C 1
ATOM 979 O O . ILE A 1 121 ? -17.617 2.887 6.708 1.00 97.44 121 ILE A O 1
ATOM 983 N N . THR A 1 122 ? -16.669 4.844 7.282 1.00 97.25 122 THR A N 1
ATOM 984 C CA . THR A 1 122 ? -17.486 5.670 6.392 1.00 97.25 122 THR A CA 1
ATOM 985 C C . THR A 1 122 ? -16.790 5.803 5.046 1.00 97.25 122 THR A C 1
ATOM 987 O O . THR A 1 122 ? -15.613 6.143 5.001 1.00 97.25 122 THR A O 1
ATOM 990 N N . LEU A 1 123 ? -17.510 5.540 3.966 1.00 96.31 123 LEU A N 1
ATOM 991 C CA . LEU A 1 123 ? -17.026 5.608 2.595 1.00 96.31 123 LEU A CA 1
ATOM 992 C C . LEU A 1 123 ? -17.220 7.011 2.009 1.00 96.31 123 LEU A C 1
ATOM 994 O O . LEU A 1 123 ? -18.001 7.821 2.513 1.00 96.31 123 LEU A O 1
ATOM 998 N N . GLN A 1 124 ? -16.572 7.283 0.880 1.00 94.12 124 GLN A N 1
ATOM 999 C CA . GLN A 1 124 ? -16.749 8.508 0.093 1.00 94.12 124 GLN A CA 1
ATOM 1000 C C . GLN A 1 124 ? -18.171 8.655 -0.468 1.00 94.12 124 GLN A C 1
ATOM 1002 O O . GLN A 1 124 ? -18.586 9.754 -0.834 1.00 94.12 124 GLN A O 1
ATOM 1007 N N . THR A 1 125 ? -18.942 7.566 -0.513 1.00 91.00 125 THR A N 1
ATOM 1008 C CA . THR A 1 125 ? -20.372 7.575 -0.859 1.00 91.00 125 THR A CA 1
ATOM 1009 C C . THR A 1 125 ? -21.259 8.128 0.263 1.00 91.00 125 THR A C 1
ATOM 1011 O O . THR A 1 125 ? -22.435 8.402 0.025 1.00 91.00 125 THR A O 1
ATOM 1014 N N . GLY A 1 126 ? -20.716 8.284 1.478 1.00 92.69 126 GLY A N 1
ATOM 1015 C CA . GLY A 1 126 ? -21.446 8.636 2.699 1.00 92.69 126 GLY A CA 1
ATOM 1016 C C . GLY A 1 126 ? -22.006 7.430 3.462 1.00 92.69 126 GLY A C 1
ATOM 1017 O O . GLY A 1 126 ? -22.466 7.582 4.593 1.00 92.69 126 GLY A O 1
ATOM 1018 N N . GLU A 1 127 ? -21.947 6.230 2.881 1.00 94.81 127 GLU A N 1
ATOM 1019 C CA . GLU A 1 127 ? -22.335 4.991 3.552 1.00 94.81 127 GLU A CA 1
ATOM 1020 C C . GLU A 1 127 ? -21.332 4.617 4.649 1.00 94.81 127 GLU A C 1
ATOM 1022 O O . GLU A 1 127 ? -20.137 4.869 4.527 1.00 94.81 127 GLU A O 1
ATOM 1027 N N . THR A 1 128 ? -21.803 3.983 5.723 1.00 97.06 128 THR A N 1
ATOM 1028 C CA . THR A 1 128 ? -20.932 3.387 6.741 1.00 97.06 128 THR A CA 1
ATOM 1029 C C . THR A 1 128 ? -21.009 1.869 6.679 1.00 97.06 128 THR A C 1
ATOM 1031 O O . THR A 1 128 ? -22.014 1.285 7.089 1.00 97.06 128 THR A O 1
ATOM 1034 N N . LEU A 1 129 ? -19.913 1.231 6.271 1.00 96.62 129 LEU A N 1
ATOM 1035 C CA . LEU A 1 129 ? -19.743 -0.213 6.391 1.00 96.62 129 LEU A CA 1
ATOM 1036 C C . LEU A 1 129 ? -19.490 -0.573 7.855 1.00 96.62 129 LEU A C 1
ATOM 1038 O O . LEU A 1 129 ? -18.649 0.036 8.519 1.00 96.62 129 LEU A O 1
ATOM 1042 N N . LYS A 1 130 ? -20.227 -1.557 8.379 1.00 97.50 130 LYS A N 1
ATOM 1043 C CA . LYS A 1 130 ? -20.109 -2.030 9.766 1.00 97.50 130 LYS A CA 1
ATOM 1044 C C . LYS A 1 130 ? -19.824 -3.523 9.795 1.00 97.50 130 LYS A C 1
ATOM 1046 O O . LYS A 1 130 ? -20.569 -4.314 9.226 1.00 97.50 130 LYS A O 1
ATOM 1051 N N . PHE A 1 131 ? -18.810 -3.909 10.556 1.00 96.44 131 PHE A N 1
ATOM 1052 C CA . PHE A 1 131 ? -18.374 -5.289 10.706 1.00 96.44 131 PHE A CA 1
ATOM 1053 C C . PHE A 1 131 ? -18.828 -5.835 12.058 1.00 96.44 131 PHE A C 1
ATOM 1055 O O . PHE A 1 131 ? -18.453 -5.332 13.120 1.00 96.44 131 PHE A O 1
ATOM 1062 N N . LYS A 1 132 ? -19.626 -6.909 12.041 1.00 92.12 132 LYS A N 1
ATOM 1063 C CA . LYS A 1 132 ? -20.087 -7.571 13.275 1.00 92.12 132 LYS A CA 1
ATOM 1064 C C . LYS A 1 132 ? -18.911 -8.140 14.078 1.00 92.12 132 LYS A C 1
ATOM 1066 O O . LYS A 1 132 ? -18.876 -8.047 15.306 1.00 92.12 132 LYS A O 1
ATOM 1071 N N . LYS A 1 133 ? -17.943 -8.726 13.375 1.00 94.25 133 LYS A N 1
ATOM 1072 C CA . LYS A 1 133 ? -16.682 -9.245 13.904 1.00 94.25 133 LYS A CA 1
ATOM 1073 C C . LYS A 1 133 ? -15.575 -8.885 12.918 1.00 94.25 133 LYS A C 1
ATOM 1075 O O . LYS A 1 133 ? -15.821 -8.857 11.722 1.00 94.25 133 LYS A O 1
ATOM 1080 N N . LEU A 1 134 ? -14.380 -8.624 13.436 1.00 95.88 134 LEU A N 1
ATOM 1081 C CA . LEU A 1 134 ? -13.173 -8.491 12.629 1.00 95.88 134 LEU A CA 1
ATOM 1082 C C . LEU A 1 134 ? -12.418 -9.818 12.676 1.00 95.88 134 LEU A C 1
ATOM 1084 O O . LEU A 1 134 ? -11.575 -10.035 13.544 1.00 95.88 134 LEU A O 1
ATOM 1088 N N . ASP A 1 135 ? -12.822 -10.753 11.817 1.00 96.81 135 ASP A N 1
ATOM 1089 C CA . ASP A 1 135 ? -11.961 -11.875 11.439 1.00 96.81 135 ASP A CA 1
ATOM 1090 C C . ASP A 1 135 ? -10.913 -11.411 10.417 1.00 96.81 135 ASP A C 1
ATOM 1092 O O . ASP A 1 135 ? -10.804 -10.215 10.134 1.00 96.81 135 ASP A O 1
ATOM 1096 N N . ARG A 1 136 ? -10.093 -12.336 9.907 1.00 97.69 136 ARG A N 1
ATOM 1097 C CA . ARG A 1 136 ? -8.992 -11.967 9.017 1.00 97.69 136 ARG A CA 1
ATOM 1098 C C . ARG A 1 136 ? -9.489 -11.327 7.709 1.00 97.69 136 ARG A C 1
ATOM 1100 O O . ARG A 1 136 ? -9.076 -10.220 7.377 1.00 97.69 136 ARG A O 1
ATOM 1107 N N . LEU A 1 137 ? -10.487 -11.918 7.052 1.00 97.88 137 LEU A N 1
ATOM 1108 C CA . LEU A 1 137 ? -11.092 -11.332 5.849 1.00 97.88 137 LEU A CA 1
ATOM 1109 C C . LEU A 1 137 ? -11.681 -9.936 6.117 1.00 97.88 137 LEU A C 1
ATOM 1111 O O . LEU A 1 137 ? -11.326 -8.974 5.443 1.00 97.88 137 LEU A O 1
ATOM 1115 N N . SER A 1 138 ? -12.508 -9.803 7.157 1.00 98.19 138 SER A N 1
ATOM 1116 C CA . SER A 1 138 ? -13.161 -8.532 7.505 1.00 98.19 138 SER A CA 1
ATOM 1117 C C . SER A 1 138 ? -12.155 -7.443 7.899 1.00 98.19 138 SER A C 1
ATOM 1119 O O . SER A 1 138 ? -12.397 -6.256 7.700 1.00 98.19 138 SER A O 1
ATOM 1121 N N . THR A 1 139 ? -11.015 -7.826 8.485 1.00 98.62 139 THR A N 1
ATOM 1122 C CA . THR A 1 139 ? -9.939 -6.884 8.828 1.00 98.62 139 THR A CA 1
ATOM 1123 C C . THR A 1 139 ? -9.209 -6.403 7.575 1.00 98.62 139 THR A C 1
ATOM 1125 O O . THR A 1 139 ? -8.944 -5.208 7.455 1.00 98.62 139 THR A O 1
ATOM 1128 N N . ALA A 1 140 ? -8.916 -7.302 6.629 1.00 98.62 140 ALA A N 1
ATOM 1129 C CA . ALA A 1 140 ? -8.319 -6.931 5.348 1.00 98.62 140 ALA A CA 1
ATOM 1130 C C . ALA A 1 140 ? -9.242 -6.004 4.539 1.00 98.62 140 ALA A C 1
ATOM 1132 O O . ALA A 1 140 ? -8.789 -4.986 4.013 1.00 98.62 140 ALA A O 1
ATOM 1133 N N . GLU A 1 141 ? -10.542 -6.303 4.518 1.00 98.50 141 GLU A N 1
ATOM 1134 C CA . GLU A 1 141 ? -11.571 -5.472 3.890 1.00 98.50 141 GLU A CA 1
ATOM 1135 C C . GLU A 1 141 ? -11.657 -4.077 4.536 1.00 98.50 141 GLU A C 1
ATOM 1137 O O . GLU A 1 141 ? -11.658 -3.060 3.840 1.00 98.50 141 GLU A O 1
ATOM 1142 N N . LEU A 1 142 ? -11.632 -4.005 5.872 1.00 98.75 142 LEU A N 1
ATOM 1143 C CA . LEU A 1 142 ? -11.611 -2.738 6.605 1.00 98.75 142 LEU A CA 1
ATOM 1144 C C . LEU A 1 142 ? -10.400 -1.867 6.232 1.00 98.75 142 LEU A C 1
ATOM 1146 O O . LEU A 1 142 ? -10.554 -0.659 6.044 1.00 98.75 142 LEU A O 1
ATOM 1150 N N . TYR A 1 143 ? -9.205 -2.455 6.109 1.00 98.81 143 TYR A N 1
ATOM 1151 C CA . TYR A 1 143 ? -8.012 -1.713 5.688 1.00 98.81 143 TYR A CA 1
ATOM 1152 C C . TYR A 1 143 ? -8.065 -1.274 4.234 1.00 98.81 143 TYR A C 1
ATOM 1154 O O . TYR A 1 143 ? -7.677 -0.146 3.935 1.00 98.81 143 TYR A O 1
ATOM 1162 N N . TYR A 1 144 ? -8.570 -2.125 3.343 1.00 98.75 144 TYR A N 1
ATOM 1163 C CA . TYR A 1 144 ? -8.746 -1.765 1.943 1.00 98.75 144 TYR A CA 1
ATOM 1164 C C . TYR A 1 144 ? -9.634 -0.530 1.794 1.00 98.75 144 TYR A C 1
ATOM 1166 O O . TYR A 1 144 ? -9.215 0.449 1.178 1.00 98.75 144 TYR A O 1
ATOM 1174 N N . TYR A 1 145 ? -10.811 -0.525 2.427 1.00 98.62 145 TYR A N 1
ATOM 1175 C CA . TYR A 1 145 ? -11.705 0.631 2.376 1.00 98.62 145 TYR A CA 1
ATOM 1176 C C . TYR A 1 145 ? -11.145 1.849 3.100 1.00 98.62 145 TYR A C 1
ATOM 1178 O O . TYR A 1 145 ? -11.405 2.973 2.680 1.00 98.62 145 TYR A O 1
ATOM 1186 N N . TYR A 1 146 ? -10.332 1.665 4.143 1.00 98.62 146 TYR A N 1
ATOM 1187 C CA . TYR A 1 146 ? -9.629 2.792 4.748 1.00 98.62 146 TYR A CA 1
ATOM 1188 C C . TYR A 1 146 ? -8.704 3.460 3.745 1.00 98.62 146 TYR A C 1
ATOM 1190 O O . TYR A 1 146 ? -8.817 4.660 3.519 1.00 98.62 146 TYR A O 1
ATOM 1198 N N . VAL A 1 147 ? -7.840 2.699 3.082 1.00 98.56 147 VAL A N 1
ATOM 1199 C CA . VAL A 1 147 ? -6.911 3.296 2.124 1.00 98.56 147 VAL A CA 1
ATOM 1200 C C . VAL A 1 147 ? -7.657 3.857 0.908 1.00 98.56 147 VAL A C 1
ATOM 1202 O O . VAL A 1 147 ? -7.385 4.988 0.515 1.00 98.56 147 VAL A O 1
ATOM 1205 N N . ARG A 1 148 ? -8.642 3.133 0.362 1.00 97.50 148 ARG A N 1
ATOM 1206 C CA . ARG A 1 148 ? -9.424 3.566 -0.808 1.00 97.50 148 ARG A CA 1
ATOM 1207 C C . ARG A 1 148 ? -10.204 4.857 -0.546 1.00 97.50 148 ARG A C 1
ATOM 1209 O O . ARG A 1 148 ? -10.220 5.758 -1.385 1.00 97.50 148 ARG A O 1
ATOM 1216 N N . ASP A 1 149 ? -10.870 4.959 0.605 1.00 97.25 149 ASP A N 1
ATOM 1217 C CA . ASP A 1 149 ? -11.814 6.046 0.870 1.00 97.25 149 ASP A CA 1
ATOM 1218 C C . ASP A 1 149 ? -11.233 7.180 1.728 1.00 97.25 149 ASP A C 1
ATOM 1220 O O . ASP A 1 149 ? -11.648 8.326 1.549 1.00 97.25 149 ASP A O 1
ATOM 1224 N N . HIS A 1 150 ? -10.268 6.906 2.616 1.00 97.00 150 HIS A N 1
ATOM 1225 C CA . HIS A 1 150 ? -9.699 7.884 3.565 1.00 97.00 150 HIS A CA 1
ATOM 1226 C C . HIS A 1 150 ? -8.317 8.401 3.163 1.00 97.00 150 HIS A C 1
ATOM 1228 O O . HIS A 1 150 ? -7.795 9.299 3.819 1.00 97.00 150 HIS A O 1
ATOM 1234 N N . ILE A 1 151 ? -7.726 7.896 2.081 1.00 95.81 151 ILE A N 1
ATOM 1235 C CA . ILE A 1 151 ? -6.510 8.470 1.500 1.00 95.81 151 ILE A CA 1
ATOM 1236 C C . ILE A 1 151 ? -6.844 8.968 0.105 1.00 95.81 151 ILE A C 1
ATOM 1238 O O . ILE A 1 151 ? -7.079 8.209 -0.832 1.00 95.81 151 ILE A O 1
ATOM 1242 N N . PHE A 1 152 ? -6.902 10.286 -0.044 1.00 91.75 152 PHE A N 1
ATOM 1243 C CA . PHE A 1 152 ? -7.335 10.870 -1.302 1.00 91.75 152 PHE A CA 1
ATOM 1244 C C . PHE A 1 152 ? -6.240 10.800 -2.355 1.00 91.75 152 PHE A C 1
ATOM 1246 O O . PHE A 1 152 ? -5.088 11.150 -2.115 1.00 91.75 152 PHE A O 1
ATOM 1253 N N . PHE A 1 153 ? -6.617 10.440 -3.578 1.00 87.06 153 PHE A N 1
ATOM 1254 C CA . PHE A 1 153 ? -5.723 10.643 -4.707 1.00 87.06 153 PHE A CA 1
ATOM 1255 C C . PHE A 1 153 ? -5.577 12.154 -4.993 1.00 87.06 153 PHE A C 1
ATOM 1257 O O . PHE A 1 153 ? -6.597 12.864 -5.053 1.00 87.06 153 PHE A O 1
ATOM 1264 N N . PRO A 1 154 ? -4.353 12.677 -5.186 1.00 80.25 154 PRO A N 1
ATOM 1265 C CA . PRO A 1 154 ? -4.139 14.099 -5.442 1.00 80.25 154 PRO A CA 1
ATOM 1266 C C . PRO A 1 154 ? -4.748 14.538 -6.787 1.00 80.25 154 PRO A C 1
ATOM 1268 O O . PRO A 1 154 ? -4.465 13.966 -7.840 1.00 80.25 154 PRO A O 1
ATOM 1271 N N . HIS A 1 155 ? -5.567 15.595 -6.768 1.00 69.31 155 HIS A N 1
ATOM 1272 C CA . HIS A 1 155 ? -6.149 16.218 -7.964 1.00 69.31 155 HIS A CA 1
ATOM 1273 C C . HIS A 1 155 ? -5.734 17.684 -8.070 1.00 69.31 155 HIS A C 1
ATOM 1275 O O . HIS A 1 155 ? -5.708 18.404 -7.077 1.00 69.31 155 HIS A O 1
ATOM 1281 N N . SER A 1 156 ? -5.471 18.155 -9.290 1.00 54.75 156 SER A N 1
ATOM 1282 C CA . SER A 1 156 ? -4.953 19.507 -9.542 1.00 54.75 156 SER A CA 1
ATOM 1283 C C . SER A 1 156 ? -5.958 20.643 -9.322 1.00 54.75 156 SER A C 1
ATOM 1285 O O . SER A 1 156 ? -5.594 21.798 -9.502 1.00 54.75 156 SER A O 1
ATOM 1287 N N . SER A 1 157 ? -7.226 20.361 -9.010 1.00 46.66 157 SER A N 1
ATOM 1288 C CA . SER A 1 157 ? -8.280 21.377 -9.094 1.00 46.66 157 SER A CA 1
ATOM 1289 C C . SER A 1 157 ? -8.762 21.995 -7.786 1.00 46.66 157 SER A C 1
ATOM 1291 O O . SER A 1 157 ? -9.471 22.976 -7.915 1.00 46.66 157 SER A O 1
ATOM 1293 N N . ASN A 1 158 ? -8.400 21.548 -6.573 1.00 42.06 158 ASN A N 1
ATOM 1294 C CA . ASN A 1 158 ? -8.904 22.216 -5.348 1.00 42.06 158 ASN A CA 1
ATOM 1295 C C . ASN A 1 158 ? -8.043 22.108 -4.071 1.00 42.06 158 ASN A C 1
ATOM 1297 O O . ASN A 1 158 ? -8.438 22.651 -3.045 1.00 42.06 158 ASN A O 1
ATOM 1301 N N . GLU A 1 159 ? -6.868 21.475 -4.092 1.00 41.22 159 GLU A N 1
ATOM 1302 C CA . GLU A 1 159 ? -6.022 21.336 -2.888 1.00 41.22 159 GLU A CA 1
ATOM 1303 C C . GLU A 1 159 ? -4.566 21.770 -3.162 1.00 41.22 159 GLU A C 1
ATOM 1305 O O . GLU A 1 159 ? -3.624 21.022 -2.940 1.00 41.22 159 GLU A O 1
ATOM 1310 N N . GLY A 1 160 ? -4.381 22.999 -3.669 1.00 33.88 160 GLY A N 1
ATOM 1311 C CA . GLY A 1 160 ? -3.084 23.696 -3.668 1.00 33.88 160 GLY A CA 1
ATOM 1312 C C . GLY A 1 160 ? -1.995 23.130 -4.593 1.00 33.88 160 GLY A C 1
ATOM 1313 O O . GLY A 1 160 ? -0.984 22.622 -4.123 1.00 33.88 160 GLY A O 1
ATOM 1314 N N . GLY A 1 161 ? -2.132 23.291 -5.915 1.00 27.38 161 GLY A N 1
ATOM 1315 C CA . GLY A 1 161 ? -1.051 22.971 -6.855 1.00 27.38 161 GLY A CA 1
ATOM 1316 C C . GLY A 1 161 ? -1.316 23.429 -8.292 1.00 27.38 161 GLY A C 1
ATOM 1317 O O . GLY A 1 161 ? -2.403 23.232 -8.816 1.00 27.38 161 GLY A O 1
ATOM 1318 N N . VAL A 1 162 ? -0.299 24.062 -8.887 1.00 32.28 162 VAL A N 1
ATOM 1319 C CA . VAL A 1 162 ? -0.183 24.704 -10.215 1.00 32.28 162 VAL A CA 1
ATOM 1320 C C . VAL A 1 162 ? -1.173 24.228 -11.294 1.00 32.28 162 VAL A C 1
ATOM 1322 O O . VAL A 1 162 ? -1.210 23.064 -11.683 1.00 32.28 162 VAL A O 1
ATOM 1325 N N . THR A 1 163 ? -1.910 25.179 -11.873 1.00 32.12 163 THR A N 1
ATOM 1326 C CA . THR A 1 163 ? -2.773 24.975 -13.040 1.00 32.12 163 THR A CA 1
ATOM 1327 C C . THR A 1 163 ? -1.944 24.820 -14.318 1.00 32.12 163 THR A C 1
ATOM 1329 O O . THR A 1 163 ? -1.600 25.820 -14.943 1.00 32.12 163 THR A O 1
ATOM 1332 N N . ASN A 1 164 ? -1.661 23.593 -14.765 1.00 35.47 164 ASN A N 1
ATOM 1333 C CA . ASN A 1 164 ? -1.208 23.357 -16.142 1.00 35.47 164 ASN A CA 1
ATOM 1334 C C . ASN A 1 164 ? -2.120 22.381 -16.895 1.00 35.47 164 ASN A C 1
ATOM 1336 O O . ASN A 1 164 ? -2.548 21.358 -16.366 1.00 35.47 164 ASN A O 1
ATOM 1340 N N . ARG A 1 165 ? -2.421 22.731 -18.154 1.00 32.59 165 ARG A N 1
ATOM 1341 C CA . ARG A 1 165 ? -3.374 22.061 -19.064 1.00 32.59 165 ARG A CA 1
ATOM 1342 C C . ARG A 1 165 ? -2.828 20.782 -19.729 1.00 32.59 165 ARG A C 1
ATOM 1344 O O . ARG A 1 165 ? -3.406 20.323 -20.708 1.00 32.59 165 ARG A O 1
ATOM 1351 N N . ILE A 1 166 ? -1.732 20.209 -19.226 1.00 36.59 166 ILE A N 1
ATOM 1352 C CA . ILE A 1 166 ? -1.155 18.958 -19.741 1.00 36.59 166 ILE A CA 1
ATOM 1353 C C . ILE A 1 166 ? -1.541 17.818 -18.779 1.00 36.59 166 ILE A C 1
ATOM 1355 O O . ILE A 1 166 ? -1.093 17.831 -17.627 1.00 36.59 166 ILE A O 1
ATOM 1359 N N . PRO A 1 167 ? -2.361 16.837 -19.207 1.00 37.12 167 PRO A N 1
ATOM 1360 C CA . PRO A 1 167 ? -2.693 15.665 -18.394 1.00 37.12 167 PRO A CA 1
ATOM 1361 C C . PRO A 1 167 ? -1.414 14.946 -17.933 1.00 37.12 167 PRO A C 1
ATOM 1363 O O . PRO A 1 167 ? -0.515 14.726 -18.736 1.00 37.12 167 PRO A O 1
ATOM 1366 N N . GLY A 1 168 ? -1.298 14.621 -16.642 1.00 40.22 168 GLY A N 1
ATOM 1367 C CA . GLY A 1 168 ? -0.130 13.927 -16.071 1.00 40.22 168 GLY A CA 1
ATOM 1368 C C . GLY A 1 168 ? 1.066 14.819 -15.702 1.00 40.22 168 GLY A C 1
ATOM 1369 O O . GLY A 1 168 ? 1.828 14.466 -14.807 1.00 40.22 168 GLY A O 1
ATOM 1370 N N . PHE A 1 169 ? 1.196 16.020 -16.277 1.00 37.91 169 PHE A N 1
ATOM 1371 C CA . PHE A 1 169 ? 2.302 16.930 -15.943 1.00 37.91 169 PHE A CA 1
ATOM 1372 C C . PHE A 1 169 ? 2.152 17.538 -14.542 1.00 37.91 169 PHE A C 1
ATOM 1374 O O . PHE A 1 169 ? 3.140 17.716 -13.840 1.00 37.91 169 PHE A O 1
ATOM 1381 N N . ASN A 1 170 ? 0.918 17.780 -14.081 1.00 42.00 170 ASN A N 1
ATOM 1382 C CA . ASN A 1 170 ? 0.690 18.200 -12.694 1.00 42.00 170 ASN A CA 1
ATOM 1383 C C . ASN A 1 170 ? 1.047 17.087 -11.706 1.00 42.00 170 ASN A C 1
ATOM 1385 O O . ASN A 1 170 ? 1.636 17.402 -10.689 1.00 42.00 170 ASN A O 1
ATOM 1389 N N . LEU A 1 171 ? 0.803 15.808 -12.027 1.00 43.66 171 LEU A N 1
ATOM 1390 C CA . LEU A 1 171 ? 1.263 14.682 -11.203 1.00 43.66 171 LEU A CA 1
ATOM 1391 C C . LEU A 1 171 ? 2.797 14.647 -11.139 1.00 43.66 171 LEU A C 1
ATOM 1393 O O . LEU A 1 171 ? 3.352 14.389 -10.083 1.00 43.66 171 LEU A O 1
ATOM 1397 N N . LEU A 1 172 ? 3.482 14.982 -12.237 1.00 41.94 172 LEU A N 1
ATOM 1398 C CA . LEU A 1 172 ? 4.944 15.078 -12.315 1.00 41.94 172 LEU A CA 1
ATOM 1399 C C . LEU A 1 172 ? 5.528 16.274 -11.535 1.00 41.94 172 LEU A C 1
ATOM 1401 O O . LEU A 1 172 ? 6.669 16.207 -11.092 1.00 41.94 172 LEU A O 1
ATOM 1405 N N . VAL A 1 173 ? 4.769 17.371 -11.393 1.00 38.44 173 VAL A N 1
ATOM 1406 C CA . VAL A 1 173 ? 5.206 18.637 -10.769 1.00 38.44 173 VAL A CA 1
ATOM 1407 C C . VAL A 1 173 ? 4.763 18.754 -9.301 1.00 38.44 173 VAL A C 1
ATOM 1409 O O . VAL A 1 173 ? 5.535 19.246 -8.482 1.00 38.44 173 VAL A O 1
ATOM 1412 N N . THR A 1 174 ? 3.586 18.252 -8.908 1.00 40.34 174 THR A N 1
ATOM 1413 C CA . THR A 1 174 ? 3.124 18.227 -7.502 1.00 40.34 174 THR A CA 1
ATOM 1414 C C . THR A 1 174 ? 3.776 17.115 -6.673 1.00 40.34 174 THR A C 1
ATOM 1416 O O . THR A 1 174 ? 3.675 17.127 -5.453 1.00 40.34 174 THR A O 1
ATOM 1419 N N . THR A 1 175 ? 4.474 16.169 -7.308 1.00 41.28 175 THR A N 1
ATOM 1420 C CA . THR A 1 175 ? 5.275 15.108 -6.658 1.00 41.28 175 THR A CA 1
ATOM 1421 C C . THR A 1 175 ? 6.739 15.506 -6.438 1.00 41.28 175 THR A C 1
ATOM 1423 O O . THR A 1 175 ? 7.554 14.695 -5.998 1.00 41.28 175 THR A O 1
ATOM 1426 N N . THR A 1 176 ? 7.118 16.757 -6.726 1.00 43.69 176 THR A N 1
ATOM 1427 C CA . THR A 1 176 ? 8.537 17.145 -6.800 1.00 43.69 176 THR A CA 1
ATOM 1428 C C . THR A 1 176 ? 9.251 17.312 -5.455 1.00 43.69 176 THR A C 1
ATOM 1430 O O . THR A 1 176 ? 10.482 17.320 -5.462 1.00 43.69 176 THR A O 1
ATOM 1433 N N . SER A 1 177 ? 8.551 17.324 -4.311 1.00 40.56 177 SER A N 1
ATOM 1434 C CA . SER A 1 177 ? 9.186 17.240 -2.977 1.00 40.56 177 SER A CA 1
ATOM 1435 C C . SER A 1 177 ? 8.930 15.929 -2.215 1.00 40.56 177 SER A C 1
ATOM 1437 O O . SER A 1 177 ? 9.716 15.587 -1.336 1.00 40.56 177 SER A O 1
ATOM 1439 N N . GLU A 1 178 ? 7.890 15.164 -2.566 1.00 53.97 178 GLU A N 1
ATOM 1440 C CA . GLU A 1 178 ? 7.446 13.943 -1.862 1.00 53.97 178 GLU A CA 1
ATOM 1441 C C . GLU A 1 178 ? 7.148 12.820 -2.877 1.00 53.97 178 GLU A C 1
ATOM 1443 O O . GLU A 1 178 ? 6.002 12.451 -3.108 1.00 53.97 178 GLU A O 1
ATOM 1448 N N . ARG A 1 179 ? 8.201 12.334 -3.552 1.00 68.56 179 ARG A N 1
ATOM 1449 C CA . ARG A 1 179 ? 8.129 11.473 -4.757 1.00 68.56 179 ARG A CA 1
ATOM 1450 C C . ARG A 1 179 ? 7.433 10.119 -4.556 1.00 68.56 179 ARG A C 1
ATOM 1452 O O . ARG A 1 179 ? 6.728 9.679 -5.454 1.00 68.56 179 ARG A O 1
ATOM 1459 N N . VAL A 1 180 ? 7.661 9.485 -3.408 1.00 86.56 180 VAL A N 1
ATOM 1460 C CA . VAL A 1 180 ? 6.948 8.313 -2.872 1.00 86.56 180 VAL A CA 1
ATOM 1461 C C . VAL A 1 180 ? 7.016 8.458 -1.351 1.00 86.56 180 VAL A C 1
ATOM 1463 O O . VAL A 1 180 ? 8.107 8.656 -0.797 1.00 86.56 180 VAL A O 1
ATOM 1466 N N . ARG A 1 181 ? 5.866 8.465 -0.681 1.00 91.88 181 ARG A N 1
ATOM 1467 C CA . ARG A 1 181 ? 5.749 8.697 0.765 1.00 91.88 181 ARG A CA 1
ATOM 1468 C C . ARG A 1 181 ? 5.853 7.399 1.542 1.00 91.88 181 ARG A C 1
ATOM 1470 O O . ARG A 1 181 ? 5.405 6.350 1.085 1.00 91.88 181 ARG A O 1
ATOM 1477 N N . PHE A 1 182 ? 6.410 7.482 2.747 1.00 97.12 182 PHE A N 1
ATOM 1478 C CA . PHE A 1 182 ? 6.262 6.395 3.705 1.00 97.12 182 PHE A CA 1
ATOM 1479 C C . PHE A 1 182 ? 4.784 6.257 4.125 1.00 97.12 182 PHE A C 1
ATOM 1481 O O . PHE A 1 182 ? 4.026 7.237 4.074 1.00 97.12 182 PHE A O 1
ATOM 1488 N N . PRO A 1 183 ? 4.347 5.058 4.541 1.00 98.44 183 PRO A N 1
ATOM 1489 C CA . PRO A 1 183 ? 2.998 4.816 5.051 1.00 98.44 183 PRO A CA 1
ATOM 1490 C C . PRO A 1 183 ? 2.525 5.847 6.087 1.00 98.44 183 PRO A C 1
ATOM 1492 O O . PRO A 1 183 ? 1.433 6.398 5.956 1.00 98.44 183 PRO A O 1
ATOM 1495 N N . THR A 1 184 ? 3.355 6.183 7.077 1.00 98.44 184 THR A N 1
ATOM 1496 C CA . THR A 1 184 ? 3.017 7.191 8.103 1.00 98.44 184 THR A CA 1
ATOM 1497 C C . THR A 1 184 ? 2.814 8.601 7.535 1.00 98.44 184 THR A C 1
ATOM 1499 O O . THR A 1 184 ? 1.895 9.301 7.954 1.00 98.44 184 THR A O 1
ATOM 1502 N N . GLU A 1 185 ? 3.622 9.024 6.558 1.00 96.38 185 GLU A N 1
ATOM 1503 C CA . GLU A 1 185 ? 3.453 10.313 5.869 1.00 96.38 185 GLU A CA 1
ATOM 1504 C C . GLU A 1 185 ? 2.160 10.351 5.058 1.00 96.38 185 GLU A C 1
ATOM 1506 O O . GLU A 1 185 ? 1.474 11.370 5.036 1.00 96.38 185 GLU A O 1
ATOM 1511 N N . THR A 1 186 ? 1.815 9.232 4.422 1.00 96.19 186 THR A N 1
ATOM 1512 C CA . THR A 1 186 ? 0.573 9.083 3.654 1.00 96.19 186 THR A CA 1
ATOM 1513 C C . THR A 1 186 ? -0.648 9.249 4.559 1.00 96.19 186 THR A C 1
ATOM 1515 O O . THR A 1 186 ? -1.572 9.990 4.224 1.00 96.19 186 THR A O 1
ATOM 1518 N N . VAL A 1 187 ? -0.618 8.626 5.741 1.00 97.88 187 VAL A N 1
ATOM 1519 C CA . VAL A 1 187 ? -1.649 8.780 6.779 1.00 97.88 187 VAL A CA 1
ATOM 1520 C C . VAL A 1 187 ? -1.724 10.225 7.272 1.00 97.88 187 VAL A C 1
ATOM 1522 O O . VAL A 1 187 ? -2.809 10.798 7.297 1.00 97.88 187 VAL A O 1
ATOM 1525 N N . ALA A 1 188 ? -0.584 10.835 7.608 1.00 95.69 188 ALA A N 1
ATOM 1526 C CA . ALA A 1 188 ? -0.529 12.209 8.107 1.00 95.69 188 ALA A CA 1
ATOM 1527 C C . ALA A 1 188 ? -1.056 13.238 7.097 1.00 95.69 188 ALA A C 1
ATOM 1529 O O . ALA A 1 188 ? -1.666 14.234 7.482 1.00 95.69 188 ALA A O 1
ATOM 1530 N N . ALA A 1 189 ? -0.809 13.014 5.805 1.00 92.06 189 ALA A N 1
ATOM 1531 C CA . ALA A 1 189 ? -1.277 13.890 4.739 1.00 92.06 189 ALA A CA 1
ATOM 1532 C C . ALA A 1 189 ? -2.749 13.646 4.364 1.00 92.06 189 ALA A C 1
ATOM 1534 O O . ALA A 1 189 ? -3.391 14.538 3.808 1.00 92.06 189 ALA A O 1
ATOM 1535 N N . GLY A 1 190 ? -3.280 12.439 4.598 1.00 92.81 190 GLY A N 1
ATOM 1536 C CA . GLY A 1 190 ? -4.603 12.025 4.113 1.00 92.81 190 GLY A CA 1
ATOM 1537 C C . GLY A 1 190 ? -4.724 12.043 2.582 1.00 92.81 190 GLY A C 1
ATOM 1538 O O . GLY A 1 190 ? -5.831 12.105 2.039 1.00 92.81 190 GLY A O 1
ATOM 1539 N N . VAL A 1 191 ? -3.587 12.058 1.878 1.00 90.06 191 VAL A N 1
ATOM 1540 C CA . VAL A 1 191 ? -3.465 12.159 0.421 1.00 90.06 191 VAL A CA 1
ATOM 1541 C C . VAL A 1 191 ? -2.275 11.313 -0.031 1.00 90.06 191 VAL A C 1
ATOM 1543 O O . VAL A 1 191 ? -1.207 11.372 0.575 1.00 90.06 191 VAL A O 1
ATOM 1546 N N . GLY A 1 192 ? -2.434 10.564 -1.121 1.00 89.62 192 GLY A N 1
ATOM 1547 C CA . GLY A 1 192 ? -1.376 9.726 -1.682 1.00 89.62 192 GLY A CA 1
ATOM 1548 C C . GLY A 1 192 ? -1.674 9.271 -3.108 1.00 89.62 192 GLY A C 1
ATOM 1549 O O . GLY A 1 192 ? -2.833 9.040 -3.460 1.00 89.62 192 GLY A O 1
ATOM 1550 N N . ALA A 1 193 ? -0.634 9.165 -3.938 1.00 88.50 193 ALA A N 1
ATOM 1551 C CA . ALA A 1 193 ? -0.732 8.561 -5.271 1.00 88.50 193 ALA A CA 1
ATOM 1552 C C . ALA A 1 193 ? -0.778 7.017 -5.183 1.00 88.50 193 ALA A C 1
ATOM 1554 O O . ALA A 1 193 ? -0.822 6.456 -4.091 1.00 88.50 193 ALA A O 1
ATOM 1555 N N . CYS A 1 194 ? -0.750 6.315 -6.323 1.00 92.12 194 CYS A N 1
ATOM 1556 C CA . CYS A 1 194 ? -0.822 4.847 -6.363 1.00 92.12 194 CYS A CA 1
ATOM 1557 C C . CYS A 1 194 ? 0.230 4.151 -5.493 1.00 92.12 194 CYS A C 1
ATOM 1559 O O . CYS A 1 194 ? -0.129 3.300 -4.685 1.00 92.12 194 CYS A O 1
ATOM 1561 N N . ALA A 1 195 ? 1.500 4.553 -5.596 1.00 93.94 195 ALA A N 1
ATOM 1562 C CA . ALA A 1 195 ? 2.567 3.991 -4.771 1.00 93.94 195 ALA A CA 1
ATOM 1563 C C . ALA A 1 195 ? 2.324 4.242 -3.275 1.00 93.94 195 ALA A C 1
ATOM 1565 O O . ALA A 1 195 ? 2.383 3.304 -2.492 1.00 93.94 195 ALA A O 1
ATOM 1566 N N . ASP A 1 196 ? 1.987 5.475 -2.889 1.00 95.25 196 ASP A N 1
ATOM 1567 C CA . ASP A 1 196 ? 1.737 5.850 -1.490 1.00 95.25 196 ASP A CA 1
ATOM 1568 C C . ASP A 1 196 ? 0.611 5.001 -0.870 1.00 95.25 196 ASP A C 1
ATOM 1570 O O . ASP A 1 196 ? 0.758 4.438 0.215 1.00 95.25 196 ASP A O 1
ATOM 1574 N N . GLN A 1 197 ? -0.511 4.867 -1.587 1.00 97.12 197 GLN A N 1
ATOM 1575 C CA . GLN A 1 197 ? -1.661 4.088 -1.130 1.00 97.12 197 GLN A CA 1
ATOM 1576 C C . GLN A 1 197 ? -1.355 2.589 -1.074 1.00 97.12 197 GLN A C 1
ATOM 1578 O O . GLN A 1 197 ? -1.700 1.933 -0.093 1.00 97.12 197 GLN A O 1
ATOM 1583 N N . ALA A 1 198 ? -0.689 2.038 -2.092 1.00 98.12 198 ALA A N 1
ATOM 1584 C CA . ALA A 1 198 ? -0.323 0.626 -2.110 1.00 98.12 198 ALA A CA 1
ATOM 1585 C C . ALA A 1 198 ? 0.662 0.281 -0.984 1.00 98.12 198 ALA A C 1
ATOM 1587 O O . ALA A 1 198 ? 0.467 -0.712 -0.287 1.00 98.12 198 ALA A O 1
ATOM 1588 N N . LEU A 1 199 ? 1.676 1.122 -0.752 1.00 98.62 199 LEU A N 1
ATOM 1589 C CA . LEU A 1 199 ? 2.627 0.934 0.344 1.00 98.62 199 LEU A CA 1
ATOM 1590 C C . LEU A 1 199 ? 1.922 1.005 1.701 1.00 98.62 199 LEU A C 1
ATOM 1592 O O . LEU A 1 199 ? 2.140 0.132 2.534 1.00 98.62 199 LEU A O 1
ATOM 1596 N N . LEU A 1 200 ? 1.023 1.973 1.912 1.00 98.81 200 LEU A N 1
ATOM 1597 C CA . LEU A 1 200 ? 0.232 2.036 3.140 1.00 98.81 200 LEU A CA 1
ATOM 1598 C C . LEU A 1 200 ? -0.638 0.786 3.334 1.00 98.81 200 LEU A C 1
ATOM 1600 O O . LEU A 1 200 ? -0.614 0.195 4.411 1.00 98.81 200 LEU A O 1
ATOM 1604 N N . LEU A 1 201 ? -1.382 0.359 2.311 1.00 98.88 201 LEU A N 1
ATOM 1605 C CA . LEU A 1 201 ? -2.231 -0.830 2.405 1.00 98.88 201 LEU A CA 1
ATOM 1606 C C . LEU A 1 201 ? -1.405 -2.087 2.711 1.00 98.88 201 LEU A C 1
ATOM 1608 O O . LEU A 1 201 ? -1.765 -2.849 3.611 1.00 98.88 201 LEU A O 1
ATOM 1612 N N . ALA A 1 202 ? -0.279 -2.273 2.017 1.00 98.88 202 ALA A N 1
ATOM 1613 C CA . ALA A 1 202 ? 0.645 -3.372 2.272 1.00 98.88 202 ALA A CA 1
ATOM 1614 C C . ALA A 1 202 ? 1.179 -3.334 3.712 1.00 98.88 202 ALA A C 1
ATOM 1616 O O . ALA A 1 202 ? 1.198 -4.366 4.373 1.00 98.88 202 ALA A O 1
ATOM 1617 N N . THR A 1 203 ? 1.537 -2.159 4.238 1.00 98.94 203 THR A N 1
ATOM 1618 C CA . THR A 1 203 ? 1.974 -1.986 5.632 1.00 98.94 203 THR A CA 1
ATOM 1619 C C . THR A 1 203 ? 0.896 -2.376 6.632 1.00 98.94 203 THR A C 1
ATOM 1621 O O . THR A 1 203 ? 1.182 -3.164 7.530 1.00 98.94 203 THR A O 1
ATOM 1624 N N . LEU A 1 204 ? -0.340 -1.890 6.481 1.00 98.88 204 LEU A N 1
ATOM 1625 C CA . LEU A 1 204 ? -1.432 -2.205 7.415 1.00 98.88 204 LEU A CA 1
ATOM 1626 C C . LEU A 1 204 ? -1.746 -3.707 7.437 1.00 98.88 204 LEU A C 1
ATOM 1628 O O . LEU A 1 204 ? -1.936 -4.290 8.506 1.00 98.88 204 LEU A O 1
ATOM 1632 N N . LEU A 1 205 ? -1.751 -4.347 6.266 1.00 98.88 205 LEU A N 1
ATOM 1633 C CA . LEU A 1 205 ? -1.919 -5.792 6.154 1.00 98.88 205 LEU A CA 1
ATOM 1634 C C . LEU A 1 205 ? -0.716 -6.536 6.774 1.00 98.88 205 LEU A C 1
ATOM 1636 O O . LEU A 1 205 ? -0.872 -7.415 7.622 1.00 98.88 205 LEU A O 1
ATOM 1640 N N . TYR A 1 206 ? 0.510 -6.155 6.434 1.00 98.69 206 TYR A N 1
ATOM 1641 C CA . TYR A 1 206 ? 1.700 -6.835 6.943 1.00 98.69 206 TYR A CA 1
ATOM 1642 C C . TYR A 1 206 ? 1.851 -6.713 8.471 1.00 98.69 206 TYR A C 1
ATOM 1644 O O . TYR A 1 206 ? 2.256 -7.673 9.129 1.00 98.69 206 TYR A O 1
ATOM 1652 N N . MET A 1 207 ? 1.450 -5.579 9.064 1.00 98.38 207 MET A N 1
ATOM 1653 C CA . MET A 1 207 ? 1.384 -5.390 10.524 1.00 98.38 207 MET A CA 1
ATOM 1654 C C . MET A 1 207 ? 0.468 -6.410 11.214 1.00 98.38 207 MET A C 1
ATOM 1656 O O . MET A 1 207 ? 0.753 -6.829 12.335 1.00 98.38 207 MET A O 1
ATOM 1660 N N . ASP A 1 208 ? -0.600 -6.843 10.542 1.00 98.00 208 ASP A N 1
ATOM 1661 C CA . ASP A 1 208 ? -1.537 -7.856 11.037 1.00 98.00 208 ASP A CA 1
ATOM 1662 C C . ASP A 1 208 ? -1.173 -9.287 10.621 1.00 98.00 208 ASP A C 1
ATOM 1664 O O . ASP A 1 208 ? -1.948 -10.229 10.831 1.00 98.00 208 ASP A O 1
ATOM 1668 N N . GLY A 1 209 ? 0.021 -9.470 10.057 1.00 98.00 209 GLY A N 1
ATOM 1669 C CA . GLY A 1 209 ? 0.584 -10.771 9.720 1.00 98.00 209 GLY A CA 1
ATOM 1670 C C . GLY A 1 209 ? 0.005 -11.401 8.458 1.00 98.00 209 GLY A C 1
ATOM 1671 O O . GLY A 1 209 ? 0.102 -12.615 8.317 1.00 98.00 209 GLY A O 1
ATOM 1672 N N . TYR A 1 210 ? -0.621 -10.618 7.570 1.00 98.56 210 TYR A N 1
ATOM 1673 C CA . TYR A 1 210 ? -0.976 -11.122 6.241 1.00 98.56 210 TYR A CA 1
ATOM 1674 C C . TYR A 1 210 ? 0.281 -11.294 5.387 1.00 98.56 210 TYR A C 1
ATOM 1676 O O . TYR A 1 210 ? 1.218 -10.495 5.468 1.00 98.56 210 TYR A O 1
ATOM 1684 N N . GLU A 1 211 ? 0.267 -12.306 4.526 1.00 98.31 211 GLU A N 1
ATOM 1685 C CA . GLU A 1 211 ? 1.250 -12.445 3.457 1.00 98.31 211 GLU A CA 1
ATOM 1686 C C . GLU A 1 211 ? 0.839 -11.538 2.291 1.00 98.31 211 GLU A C 1
ATOM 1688 O O . GLU A 1 211 ? -0.263 -11.658 1.744 1.00 98.31 211 GLU A O 1
ATOM 1693 N N . VAL A 1 212 ? 1.708 -10.586 1.958 1.00 98.31 212 VAL A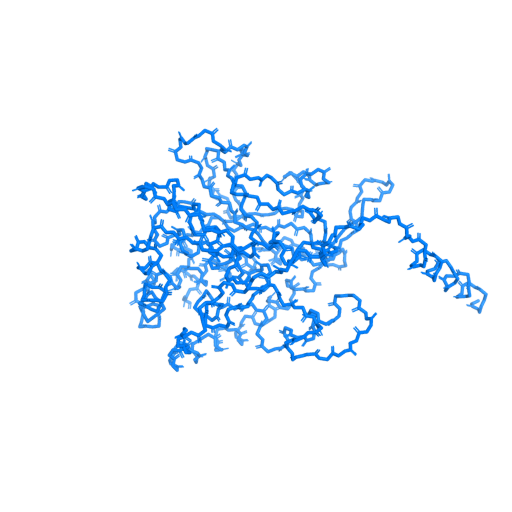 N 1
ATOM 1694 C CA . VAL A 1 212 ? 1.437 -9.543 0.969 1.00 98.31 212 VAL A CA 1
ATOM 1695 C C . VAL A 1 212 ? 2.623 -9.346 0.038 1.00 98.31 212 VAL A C 1
ATOM 1697 O O . VAL A 1 212 ? 3.778 -9.519 0.428 1.00 98.31 212 VAL A O 1
ATOM 1700 N N . ALA A 1 213 ? 2.325 -8.921 -1.182 1.00 98.38 213 ALA A N 1
ATOM 1701 C CA . ALA A 1 213 ? 3.294 -8.422 -2.142 1.00 98.38 213 ALA A CA 1
ATOM 1702 C C . ALA A 1 213 ? 2.867 -7.045 -2.654 1.00 98.38 213 ALA A C 1
ATOM 1704 O O . ALA A 1 213 ? 1.682 -6.706 -2.683 1.00 98.38 213 ALA A O 1
ATOM 1705 N N . ILE A 1 214 ? 3.842 -6.255 -3.084 1.00 97.56 214 ILE A N 1
ATOM 1706 C CA . ILE A 1 214 ? 3.604 -5.067 -3.905 1.00 97.56 214 ILE A CA 1
ATOM 1707 C C . ILE A 1 214 ? 3.792 -5.456 -5.361 1.00 97.56 214 ILE A C 1
ATOM 1709 O O . ILE A 1 214 ? 4.692 -6.230 -5.679 1.00 97.56 214 ILE A O 1
ATOM 1713 N N . GLY A 1 215 ? 2.970 -4.919 -6.255 1.00 94.94 215 GLY A N 1
ATOM 1714 C CA . GLY A 1 215 ? 3.160 -5.153 -7.678 1.00 94.94 215 GLY A CA 1
ATOM 1715 C C . GLY A 1 215 ? 2.937 -3.926 -8.529 1.00 94.94 215 GLY A C 1
ATOM 1716 O O . GLY A 1 215 ? 2.331 -2.941 -8.106 1.00 94.94 215 GLY A O 1
ATOM 1717 N N . THR A 1 216 ? 3.480 -3.998 -9.734 1.00 92.88 216 THR A N 1
ATOM 1718 C CA . THR A 1 216 ? 3.495 -2.928 -10.716 1.00 92.88 216 THR A CA 1
ATOM 1719 C C . THR A 1 216 ? 2.821 -3.380 -11.994 1.00 92.88 216 THR A C 1
ATOM 1721 O O . THR A 1 216 ? 2.975 -4.522 -12.413 1.00 92.88 216 THR A O 1
ATOM 1724 N N . ALA A 1 217 ? 2.122 -2.457 -12.635 1.00 89.44 217 ALA A N 1
ATOM 1725 C CA . ALA A 1 217 ? 1.632 -2.591 -14.001 1.00 89.44 217 ALA A CA 1
ATOM 1726 C C . ALA A 1 217 ? 1.805 -1.238 -14.703 1.00 89.44 217 ALA A C 1
ATOM 1728 O O . ALA A 1 217 ? 1.972 -0.224 -14.021 1.00 89.44 217 ALA A O 1
ATOM 1729 N N . PRO A 1 218 ? 1.768 -1.141 -16.037 1.00 84.12 218 PRO A N 1
ATOM 1730 C CA . PRO A 1 218 ? 1.828 0.165 -16.674 1.00 84.12 218 PRO A CA 1
ATOM 1731 C C . PRO A 1 218 ? 0.584 1.005 -16.361 1.00 84.12 218 PRO A C 1
ATOM 1733 O O . PRO A 1 218 ? -0.550 0.537 -16.434 1.00 84.12 218 PRO A O 1
ATOM 1736 N N . SER A 1 219 ? 0.808 2.275 -16.032 1.00 80.62 219 SER A N 1
ATOM 1737 C CA . SER A 1 219 ? -0.238 3.237 -15.676 1.00 80.62 219 SER A CA 1
ATOM 1738 C C . SER A 1 219 ? -1.003 3.724 -16.902 1.00 80.62 219 SER A C 1
ATOM 1740 O O . SER A 1 219 ? -2.229 3.814 -16.891 1.00 80.62 219 SER A O 1
ATOM 1742 N N . ILE A 1 220 ? -0.291 4.012 -17.988 1.00 80.31 220 ILE A N 1
ATOM 1743 C CA . ILE A 1 220 ? -0.856 4.435 -19.269 1.00 80.31 220 ILE A CA 1
ATOM 1744 C C . ILE A 1 220 ? -0.261 3.533 -20.334 1.00 80.31 220 ILE A C 1
ATOM 1746 O O . ILE A 1 220 ? 0.947 3.311 -20.336 1.00 80.31 220 ILE A O 1
ATOM 1750 N N . GLY A 1 221 ? -1.081 3.052 -21.261 1.00 75.38 221 GLY A N 1
ATOM 1751 C CA . GLY A 1 221 ? -0.582 2.262 -22.369 1.00 75.38 221 GLY A CA 1
ATOM 1752 C C . GLY A 1 221 ? -1.565 2.126 -23.517 1.00 75.38 221 GLY A C 1
ATOM 1753 O O . GLY A 1 221 ? -2.763 2.372 -23.390 1.00 75.38 221 GLY A O 1
ATOM 1754 N N . THR A 1 222 ? -1.030 1.786 -24.679 1.00 77.00 222 THR A N 1
ATOM 1755 C CA . THR A 1 222 ? -1.786 1.490 -25.892 1.00 77.00 222 THR A CA 1
ATOM 1756 C C . THR A 1 222 ? -1.150 0.285 -26.557 1.00 77.00 222 THR A C 1
ATOM 1758 O O . THR A 1 222 ? 0.070 0.234 -26.723 1.00 77.00 222 THR A O 1
ATOM 1761 N N . LYS A 1 223 ? -1.986 -0.690 -26.913 1.00 78.88 223 LYS A N 1
ATOM 1762 C CA . LYS A 1 223 ? -1.556 -1.853 -27.680 1.00 78.88 223 LYS A CA 1
ATOM 1763 C C . LYS A 1 223 ? -1.368 -1.441 -29.138 1.00 78.88 223 LYS A C 1
ATOM 1765 O O . LYS A 1 223 ? -2.291 -0.914 -29.755 1.00 78.88 223 LYS A O 1
ATOM 1770 N N . ASN A 1 224 ? -0.173 -1.666 -29.656 1.00 81.88 224 ASN A N 1
ATOM 1771 C CA . ASN A 1 224 ? 0.197 -1.424 -31.041 1.00 81.88 224 ASN A CA 1
ATOM 1772 C C . ASN A 1 224 ? -0.322 -2.557 -31.941 1.00 81.88 224 ASN A C 1
ATOM 1774 O O . ASN A 1 224 ? -0.677 -3.638 -31.465 1.00 81.88 224 ASN A O 1
ATOM 1778 N N . GLU A 1 225 ? -0.352 -2.319 -33.254 1.00 85.62 225 GLU A N 1
ATOM 1779 C CA . GLU A 1 225 ? -0.816 -3.306 -34.245 1.00 85.62 225 GLU A CA 1
ATOM 1780 C C . GLU A 1 225 ? 0.014 -4.600 -34.229 1.00 85.62 225 GLU A C 1
ATOM 1782 O O . GLU A 1 225 ? -0.517 -5.681 -34.469 1.00 85.62 225 GLU A O 1
ATOM 1787 N N . ASP A 1 226 ? 1.301 -4.499 -33.889 1.00 82.88 226 ASP A N 1
ATOM 1788 C CA . ASP A 1 226 ? 2.221 -5.633 -33.746 1.00 82.88 226 ASP A CA 1
ATOM 1789 C C . ASP A 1 226 ? 2.064 -6.395 -32.415 1.00 82.88 226 ASP A C 1
ATOM 1791 O O . ASP A 1 226 ? 2.776 -7.365 -32.160 1.00 82.88 226 ASP A O 1
ATOM 1795 N N . GLY A 1 227 ? 1.131 -5.966 -31.561 1.00 78.38 227 GLY A N 1
ATOM 1796 C CA . GLY A 1 227 ? 0.861 -6.552 -30.253 1.00 78.38 227 GLY A CA 1
ATOM 1797 C C . GLY A 1 227 ? 1.732 -6.018 -29.116 1.00 78.38 227 GLY A C 1
ATOM 1798 O O . GLY A 1 227 ? 1.429 -6.331 -27.965 1.00 78.38 227 GLY A O 1
ATOM 1799 N N . SER A 1 228 ? 2.752 -5.199 -29.399 1.00 81.12 228 SER A N 1
ATOM 1800 C CA . SER A 1 228 ? 3.554 -4.528 -28.370 1.00 81.12 228 SER A CA 1
ATOM 1801 C C . SER A 1 228 ? 2.747 -3.451 -27.636 1.00 81.12 228 SER A C 1
ATOM 1803 O O . SER A 1 228 ? 1.701 -3.007 -28.109 1.00 81.12 228 SER A O 1
ATOM 1805 N N . ILE A 1 229 ? 3.222 -3.007 -26.470 1.00 77.94 229 ILE A N 1
ATOM 1806 C CA . ILE A 1 229 ? 2.561 -1.959 -25.683 1.00 77.94 229 ILE A CA 1
ATOM 1807 C C . ILE A 1 229 ? 3.464 -0.729 -25.622 1.00 77.94 229 ILE A C 1
ATOM 1809 O O . ILE A 1 229 ? 4.565 -0.764 -25.065 1.00 77.94 229 ILE A O 1
ATOM 1813 N N . THR A 1 230 ? 2.977 0.394 -26.151 1.00 82.31 230 THR A N 1
ATOM 1814 C CA . THR A 1 230 ? 3.551 1.705 -25.839 1.00 82.31 230 THR A CA 1
ATOM 1815 C C . THR A 1 230 ? 2.971 2.183 -24.520 1.00 82.31 230 THR A C 1
ATOM 1817 O O . THR A 1 230 ? 1.755 2.296 -24.408 1.00 82.31 230 THR A O 1
ATOM 1820 N N . TRP A 1 231 ? 3.813 2.463 -23.529 1.00 85.38 231 TRP A N 1
ATOM 1821 C CA . TRP A 1 231 ? 3.392 2.758 -22.165 1.00 85.38 231 TRP A CA 1
ATOM 1822 C C . TRP A 1 231 ? 4.206 3.870 -21.503 1.00 85.38 231 TRP A C 1
ATOM 1824 O O . TRP A 1 231 ? 5.324 4.193 -21.916 1.00 85.38 231 TRP A O 1
ATOM 1834 N N . ALA A 1 232 ? 3.619 4.454 -20.461 1.00 79.38 232 ALA A N 1
ATOM 1835 C CA . ALA A 1 232 ? 4.228 5.480 -19.632 1.00 79.38 232 ALA A CA 1
ATOM 1836 C C . ALA A 1 232 ? 3.738 5.376 -18.182 1.00 79.38 232 ALA A C 1
ATOM 1838 O O . ALA A 1 232 ? 2.538 5.270 -17.922 1.00 79.38 232 ALA A O 1
ATOM 1839 N N . GLY A 1 233 ? 4.685 5.473 -17.254 1.00 80.31 233 GLY A N 1
ATOM 1840 C CA . GLY A 1 233 ? 4.494 5.415 -15.813 1.00 80.31 233 GLY A CA 1
ATOM 1841 C C . GLY A 1 233 ? 4.143 4.019 -15.309 1.00 80.31 233 GLY A C 1
ATOM 1842 O O . GLY A 1 233 ? 3.447 3.252 -15.974 1.00 80.31 233 GLY A O 1
ATOM 1843 N N . TYR A 1 234 ? 4.584 3.705 -14.096 1.00 86.38 234 TYR A N 1
ATOM 1844 C CA . TYR A 1 234 ? 4.081 2.550 -13.363 1.00 86.38 234 TYR A CA 1
ATOM 1845 C C . TYR A 1 234 ? 2.864 2.930 -12.517 1.00 86.38 234 TYR A C 1
ATOM 1847 O O . TYR A 1 234 ? 2.791 4.000 -11.911 1.00 86.38 234 TYR A O 1
ATOM 1855 N N . HIS A 1 235 ? 1.903 2.022 -12.484 1.00 89.88 235 HIS A N 1
ATOM 1856 C CA . HIS A 1 235 ? 0.870 1.903 -11.471 1.00 89.88 235 HIS A CA 1
ATOM 1857 C C . HIS A 1 235 ? 1.321 0.884 -10.424 1.00 89.88 235 HIS A C 1
ATOM 1859 O O . HIS A 1 235 ? 2.031 -0.059 -10.766 1.00 89.88 235 HIS A O 1
ATOM 1865 N N . VAL A 1 236 ? 0.916 1.071 -9.169 1.00 93.50 236 VAL A N 1
ATOM 1866 C CA . VAL A 1 236 ? 1.285 0.199 -8.048 1.00 93.50 236 VAL A CA 1
ATOM 1867 C C . VAL A 1 236 ? 0.023 -0.283 -7.347 1.00 93.50 236 VAL A C 1
ATOM 1869 O O . VAL A 1 236 ? -0.864 0.517 -7.051 1.00 93.50 236 VAL A O 1
ATOM 1872 N N . CYS A 1 237 ? -0.036 -1.580 -7.065 1.00 95.44 237 CYS A N 1
ATOM 1873 C CA . CYS A 1 237 ? -1.124 -2.240 -6.348 1.00 95.44 237 CYS A CA 1
ATOM 1874 C C . CYS A 1 237 ? -0.571 -3.227 -5.307 1.00 95.44 237 CYS A C 1
ATOM 1876 O O . CYS A 1 237 ? 0.641 -3.448 -5.223 1.00 95.44 237 CYS A O 1
ATOM 1878 N N . VAL A 1 238 ? -1.460 -3.800 -4.497 1.00 98.19 238 VAL A N 1
ATOM 1879 C CA . VAL A 1 238 ? -1.119 -4.805 -3.483 1.00 98.19 238 VAL A CA 1
ATOM 1880 C C . VAL A 1 238 ? -1.677 -6.153 -3.902 1.00 98.19 238 VAL A C 1
ATOM 1882 O O . VAL A 1 238 ? -2.814 -6.244 -4.349 1.00 98.19 238 VAL A O 1
ATOM 1885 N N . TYR A 1 239 ? -0.898 -7.207 -3.710 1.00 98.12 239 TYR A N 1
ATOM 1886 C CA . TYR A 1 239 ? -1.364 -8.581 -3.801 1.00 98.12 239 TYR A CA 1
ATOM 1887 C C . TYR A 1 239 ? -1.492 -9.125 -2.382 1.00 98.12 239 TYR A C 1
ATOM 1889 O O . TYR A 1 239 ? -0.531 -9.101 -1.614 1.00 98.12 239 TYR A O 1
ATOM 1897 N N . LEU A 1 240 ? -2.681 -9.600 -2.030 1.00 98.50 240 LEU A N 1
ATOM 1898 C CA . LEU A 1 240 ? -2.978 -10.237 -0.751 1.00 98.50 240 LEU A CA 1
ATOM 1899 C C . LEU A 1 240 ? -3.200 -11.728 -0.980 1.00 98.50 240 LEU A C 1
ATOM 1901 O O . LEU A 1 240 ? -4.024 -12.107 -1.816 1.00 98.50 240 LEU A O 1
ATOM 1905 N N . LYS A 1 241 ? -2.486 -12.572 -0.235 1.00 98.06 241 LYS A N 1
ATOM 1906 C CA . LYS A 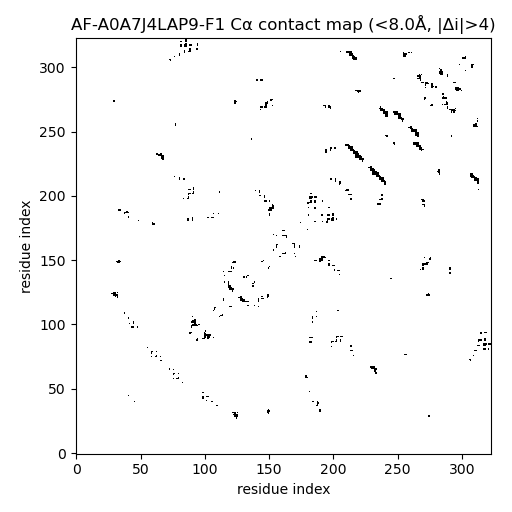1 241 ? -2.692 -14.017 -0.298 1.00 98.06 241 LYS A CA 1
ATOM 1907 C C . LYS A 1 241 ? -4.065 -14.379 0.252 1.00 98.06 241 LYS A C 1
ATOM 1909 O O . LYS A 1 241 ? -4.452 -13.931 1.329 1.00 98.06 241 LYS A O 1
ATOM 1914 N N . ASP A 1 242 ? -4.790 -15.207 -0.484 1.00 97.62 242 ASP A N 1
ATOM 1915 C CA . ASP A 1 242 ? -6.032 -15.797 -0.012 1.00 97.62 242 ASP A CA 1
ATOM 1916 C C . ASP A 1 242 ? -5.712 -16.887 1.024 1.00 97.62 242 ASP A C 1
ATOM 1918 O O . ASP A 1 242 ? -5.139 -17.929 0.704 1.00 97.62 242 ASP A O 1
ATOM 1922 N N . GLU A 1 243 ? -6.097 -16.647 2.278 1.00 96.56 243 GLU A N 1
ATOM 1923 C CA . GLU A 1 243 ? -5.894 -17.570 3.404 1.00 96.56 243 GLU A CA 1
ATOM 1924 C C . GLU A 1 243 ? -6.913 -18.736 3.431 1.00 96.56 243 GLU A C 1
ATOM 1926 O O . GLU A 1 243 ? -6.986 -19.477 4.413 1.00 96.56 243 GLU A O 1
ATOM 1931 N N . GLY A 1 244 ? -7.716 -18.910 2.373 1.00 95.81 244 GLY A N 1
ATOM 1932 C CA . GLY A 1 244 ? -8.756 -19.941 2.259 1.00 95.81 244 GLY A CA 1
ATOM 1933 C C . GLY A 1 244 ? -10.187 -19.392 2.252 1.00 95.81 244 GLY A C 1
ATOM 1934 O O . GLY A 1 244 ? -11.135 -20.138 2.487 1.00 95.81 244 GLY A O 1
ATOM 1935 N N . TRP A 1 245 ? -10.354 -18.097 1.990 1.00 96.31 245 TRP A N 1
ATOM 1936 C CA . TRP A 1 245 ? -11.635 -17.410 1.827 1.00 96.31 245 TRP A CA 1
ATOM 1937 C C . TRP A 1 245 ? -12.327 -17.758 0.502 1.00 96.31 245 TRP A C 1
ATOM 1939 O O . TRP A 1 245 ? -13.544 -17.620 0.399 1.00 96.31 245 TRP A O 1
ATOM 1949 N N . GLY A 1 246 ? -11.575 -18.234 -0.497 1.00 94.88 246 GLY A N 1
ATOM 1950 C CA . GLY A 1 246 ? -12.117 -18.685 -1.782 1.00 94.88 246 GLY A CA 1
ATOM 1951 C C . GLY A 1 246 ? -12.418 -17.548 -2.759 1.00 94.88 246 GLY A C 1
ATOM 1952 O O . GLY A 1 246 ? -13.246 -17.714 -3.654 1.00 94.88 246 GLY A O 1
ATOM 1953 N N . ILE A 1 247 ? -11.759 -16.401 -2.585 1.00 94.81 247 ILE A N 1
ATOM 1954 C CA . ILE A 1 247 ? -11.935 -15.192 -3.407 1.00 94.81 247 ILE A CA 1
ATOM 1955 C C . ILE A 1 247 ? -10.684 -14.843 -4.222 1.00 94.81 247 ILE A C 1
ATOM 1957 O O . ILE A 1 247 ? -10.770 -14.046 -5.155 1.00 94.81 247 ILE A O 1
ATOM 1961 N N . GLY A 1 248 ? -9.534 -15.439 -3.898 1.00 93.19 248 GLY A N 1
ATOM 1962 C CA . GLY A 1 248 ? -8.313 -15.336 -4.681 1.00 93.19 248 GLY A CA 1
ATOM 1963 C C . GLY A 1 248 ? -8.497 -15.981 -6.049 1.00 93.19 248 GLY A C 1
ATOM 1964 O O . GLY A 1 248 ? -9.000 -17.103 -6.166 1.00 93.19 248 GLY A O 1
ATOM 1965 N N . ARG A 1 249 ? -8.084 -15.264 -7.094 1.00 93.44 249 ARG A N 1
ATOM 1966 C CA . ARG A 1 249 ? -8.257 -15.681 -8.495 1.00 93.44 249 ARG A CA 1
ATOM 1967 C C . ARG A 1 249 ? -6.941 -15.856 -9.240 1.00 93.44 249 ARG A C 1
ATOM 1969 O O . ARG A 1 249 ? -6.938 -16.483 -10.294 1.00 93.44 249 ARG A O 1
ATOM 1976 N N . HIS A 1 250 ? -5.844 -15.355 -8.678 1.00 92.81 250 HIS A N 1
ATOM 1977 C CA . HIS A 1 250 ? -4.560 -15.285 -9.367 1.00 92.81 250 HIS A CA 1
ATOM 1978 C C . HIS A 1 250 ? -3.581 -16.284 -8.769 1.00 92.81 250 HIS A C 1
ATOM 1980 O O . HIS A 1 250 ? -3.281 -16.219 -7.580 1.00 92.81 250 HIS A O 1
ATOM 1986 N N . GLU A 1 251 ? -3.096 -17.210 -9.588 1.00 92.00 251 GLU A N 1
ATOM 1987 C CA . GLU A 1 251 ? -2.007 -18.116 -9.222 1.00 92.00 251 GLU A CA 1
ATOM 1988 C C . GLU A 1 251 ? -0.706 -17.531 -9.768 1.00 92.00 251 GLU A C 1
ATOM 1990 O O . GLU A 1 251 ? -0.512 -17.433 -10.980 1.00 92.00 251 GLU A O 1
ATOM 1995 N N . LEU A 1 252 ? 0.156 -17.092 -8.855 1.00 89.62 252 LEU A N 1
ATOM 1996 C CA . LEU A 1 252 ? 1.452 -16.499 -9.166 1.00 89.62 252 LEU A CA 1
ATOM 1997 C C . LEU A 1 252 ? 2.540 -17.553 -8.940 1.00 89.62 252 LEU A C 1
ATOM 1999 O O . LEU A 1 252 ? 2.380 -18.440 -8.103 1.00 89.62 252 LEU A O 1
ATOM 2003 N N . LYS A 1 253 ? 3.624 -17.496 -9.719 1.00 86.81 253 LYS A N 1
ATOM 2004 C CA . LYS A 1 253 ? 4.720 -18.473 -9.619 1.00 86.81 253 LYS A CA 1
ATOM 2005 C C . LYS A 1 253 ? 5.784 -17.986 -8.644 1.00 86.81 253 LYS A C 1
ATOM 2007 O O . LYS A 1 253 ? 5.669 -18.204 -7.443 1.00 86.81 253 LYS A O 1
ATOM 2012 N N . ASP A 1 254 ? 6.786 -17.304 -9.179 1.00 92.69 254 ASP A N 1
ATOM 2013 C CA . ASP A 1 254 ? 7.877 -16.712 -8.425 1.00 92.69 254 ASP A CA 1
ATOM 2014 C C . ASP A 1 254 ? 7.805 -15.195 -8.584 1.00 92.69 254 ASP A C 1
ATOM 2016 O O . ASP A 1 254 ? 7.417 -14.693 -9.640 1.00 92.69 254 ASP A O 1
ATOM 2020 N N . ASP A 1 255 ? 8.174 -14.476 -7.533 1.00 94.19 255 ASP A N 1
ATOM 2021 C CA . ASP A 1 255 ? 8.286 -13.027 -7.550 1.00 94.19 255 ASP A CA 1
ATOM 2022 C C . ASP A 1 255 ? 9.555 -12.559 -8.291 1.00 94.19 255 ASP A C 1
ATOM 2024 O O . ASP A 1 255 ? 10.398 -13.349 -8.725 1.00 94.19 255 ASP A O 1
ATOM 2028 N N . GLU A 1 256 ? 9.731 -11.245 -8.417 1.00 93.00 256 GLU A N 1
ATOM 2029 C CA . GLU A 1 256 ? 10.870 -10.634 -9.119 1.00 93.00 256 GLU A CA 1
ATOM 2030 C C . GLU A 1 256 ? 12.253 -10.968 -8.530 1.00 93.00 256 GLU A C 1
ATOM 2032 O O . GLU A 1 256 ? 13.289 -10.752 -9.176 1.00 93.00 256 GLU A O 1
ATOM 2037 N N . PHE A 1 257 ? 12.299 -11.505 -7.313 1.00 94.00 257 PHE A N 1
ATOM 2038 C CA . PHE A 1 257 ? 13.514 -11.945 -6.635 1.00 94.00 257 PHE A CA 1
ATOM 2039 C C . PHE A 1 257 ? 13.650 -13.474 -6.589 1.00 94.00 257 PHE A C 1
ATOM 2041 O O . PHE A 1 257 ? 14.636 -13.977 -6.050 1.00 94.00 257 PHE A O 1
ATOM 2048 N N . GLY A 1 258 ? 12.723 -14.213 -7.207 1.00 93.06 258 GLY A N 1
ATOM 2049 C CA . GLY A 1 258 ? 12.715 -15.674 -7.244 1.00 93.06 258 GLY A CA 1
ATOM 2050 C C . GLY A 1 258 ? 12.104 -16.324 -6.000 1.00 93.06 258 GLY A C 1
ATOM 2051 O O . GLY A 1 258 ? 12.316 -17.516 -5.774 1.00 93.06 258 GLY A O 1
ATOM 2052 N N . ASN A 1 259 ? 11.380 -15.567 -5.170 1.00 94.25 259 ASN A N 1
ATOM 2053 C CA . ASN A 1 259 ? 10.653 -16.123 -4.035 1.00 94.25 259 ASN A CA 1
ATOM 2054 C C . ASN A 1 259 ? 9.329 -16.727 -4.504 1.00 94.25 259 ASN A C 1
ATOM 2056 O O . ASN A 1 259 ? 8.610 -16.122 -5.295 1.00 94.25 259 ASN A O 1
ATOM 2060 N N . LYS A 1 260 ? 8.964 -17.887 -3.959 1.00 94.12 260 LYS A N 1
ATOM 2061 C CA . LYS A 1 260 ? 7.712 -18.560 -4.314 1.00 94.12 260 LYS A CA 1
ATOM 2062 C C . LYS A 1 260 ? 6.493 -17.797 -3.807 1.00 94.12 260 LYS A C 1
ATOM 2064 O O . LYS A 1 260 ? 6.419 -17.476 -2.624 1.00 94.12 260 LYS A O 1
ATOM 2069 N N . MET A 1 261 ? 5.501 -17.618 -4.673 1.00 94.44 261 MET A N 1
ATOM 2070 C CA . MET A 1 261 ? 4.201 -17.022 -4.359 1.00 94.44 261 MET A CA 1
ATOM 2071 C C . MET A 1 261 ? 3.082 -18.070 -4.376 1.00 94.44 261 MET A C 1
ATOM 2073 O O . MET A 1 261 ? 2.042 -17.888 -5.006 1.00 94.44 261 MET A O 1
ATOM 2077 N N . ASP A 1 262 ? 3.291 -19.174 -3.654 1.00 92.12 262 ASP A N 1
ATOM 2078 C CA . ASP A 1 262 ? 2.361 -20.305 -3.609 1.00 92.12 262 ASP A CA 1
ATOM 2079 C C . ASP A 1 262 ? 0.938 -19.885 -3.189 1.00 92.12 262 ASP A C 1
ATOM 2081 O O . ASP A 1 262 ? 0.750 -19.107 -2.250 1.00 92.12 262 ASP A O 1
ATOM 2085 N N . GLY A 1 263 ? -0.072 -20.485 -3.822 1.00 93.62 263 GLY A N 1
ATOM 2086 C CA . GLY A 1 263 ? -1.485 -20.282 -3.499 1.00 93.62 263 GLY A CA 1
ATOM 2087 C C . GLY A 1 263 ? -2.193 -19.302 -4.432 1.00 93.62 263 GLY A C 1
ATOM 2088 O O . GLY A 1 263 ? -1.736 -19.021 -5.538 1.00 93.62 263 GLY A O 1
ATOM 2089 N N . LYS A 1 264 ? -3.359 -18.821 -3.990 1.00 96.50 264 LYS A N 1
ATOM 2090 C CA . LYS A 1 264 ? -4.175 -17.868 -4.745 1.00 96.50 264 LYS A CA 1
ATOM 2091 C C . LYS A 1 264 ? -4.055 -16.481 -4.144 1.00 96.50 264 LYS A C 1
ATOM 2093 O O . LYS A 1 264 ? -4.013 -16.331 -2.928 1.00 96.50 264 LYS A O 1
ATOM 2098 N N . TRP A 1 265 ? -4.053 -15.478 -5.005 1.00 97.31 265 TRP A N 1
ATOM 2099 C CA . TRP A 1 265 ? -3.855 -14.086 -4.641 1.00 97.31 265 TRP A CA 1
ATOM 2100 C C . TRP A 1 265 ? -5.026 -13.227 -5.106 1.00 97.31 265 TRP A C 1
ATOM 2102 O O . TRP A 1 265 ? -5.718 -13.527 -6.087 1.00 97.31 265 TRP A O 1
ATOM 2112 N N . ILE A 1 266 ? -5.238 -12.151 -4.362 1.00 97.19 266 ILE A N 1
ATOM 2113 C CA . ILE A 1 266 ? -6.233 -11.114 -4.597 1.00 97.19 266 ILE A CA 1
ATOM 2114 C C . ILE A 1 266 ? -5.466 -9.840 -4.924 1.00 97.19 266 ILE A C 1
ATOM 2116 O O . ILE A 1 266 ? -4.558 -9.470 -4.181 1.00 97.19 266 ILE A O 1
ATOM 2120 N N . ILE A 1 267 ? -5.837 -9.154 -6.002 1.00 95.75 267 ILE A N 1
ATOM 2121 C CA . ILE A 1 267 ? -5.285 -7.832 -6.294 1.00 95.75 267 ILE A CA 1
ATOM 2122 C C . ILE A 1 267 ? -6.150 -6.785 -5.607 1.00 95.75 267 ILE A C 1
ATOM 2124 O O . ILE A 1 267 ? -7.363 -6.747 -5.785 1.00 95.75 267 ILE A O 1
ATOM 2128 N N . LEU A 1 268 ? -5.508 -5.933 -4.820 1.00 97.06 268 LEU A N 1
ATOM 2129 C CA . LEU A 1 268 ? -6.110 -4.814 -4.123 1.00 97.06 268 LEU A CA 1
ATOM 2130 C C . LEU A 1 268 ? -5.536 -3.521 -4.693 1.00 97.06 268 LEU A C 1
ATOM 2132 O O . LEU A 1 268 ? -4.346 -3.223 -4.560 1.00 97.06 268 LEU A O 1
ATOM 2136 N N . ASP A 1 269 ? -6.406 -2.745 -5.330 1.00 94.50 269 ASP A N 1
ATOM 2137 C CA . ASP A 1 269 ? -6.039 -1.510 -6.011 1.00 94.50 269 ASP A CA 1
ATOM 2138 C C . ASP A 1 269 ? -6.848 -0.321 -5.452 1.00 94.50 269 ASP A C 1
ATOM 2140 O O . ASP A 1 269 ? -7.948 -0.024 -5.936 1.00 94.50 269 ASP A O 1
ATOM 2144 N N . PRO A 1 270 ? -6.349 0.334 -4.383 1.00 94.06 270 PRO A N 1
ATOM 2145 C CA . PRO A 1 270 ? -7.115 1.322 -3.626 1.00 94.06 270 PRO A CA 1
ATOM 2146 C C . PRO A 1 270 ? -7.289 2.666 -4.348 1.00 94.06 270 PRO A C 1
ATOM 2148 O O . PRO A 1 270 ? -8.136 3.457 -3.942 1.00 94.06 270 PRO A O 1
ATOM 2151 N N . ILE A 1 271 ? -6.573 2.944 -5.449 1.00 90.88 271 ILE A N 1
ATOM 2152 C CA . ILE A 1 271 ? -6.762 4.233 -6.136 1.00 90.88 271 ILE A CA 1
ATOM 2153 C C . ILE A 1 271 ? -8.122 4.326 -6.833 1.00 90.88 271 ILE A C 1
ATOM 2155 O O . ILE A 1 271 ? -8.590 5.432 -7.098 1.00 90.88 271 ILE A O 1
ATOM 2159 N N . ASN A 1 272 ? -8.788 3.199 -7.105 1.00 90.12 272 ASN A N 1
ATOM 2160 C CA . ASN A 1 272 ? -10.098 3.135 -7.761 1.00 90.12 272 ASN A CA 1
ATOM 2161 C C . ASN A 1 272 ? -11.247 3.477 -6.794 1.00 90.12 272 ASN A C 1
ATOM 2163 O O . ASN A 1 272 ? -12.186 2.707 -6.603 1.00 90.12 272 ASN A O 1
ATOM 2167 N N . SER A 1 273 ? -11.160 4.654 -6.177 1.00 91.44 273 SER A N 1
ATOM 2168 C CA . SER A 1 273 ? -12.153 5.205 -5.255 1.00 91.44 273 SER A CA 1
ATOM 2169 C C . SER A 1 273 ? -13.261 5.979 -5.983 1.00 91.44 273 SER A C 1
ATOM 2171 O O . SER A 1 273 ? -13.016 6.498 -7.082 1.00 91.44 273 SER A O 1
ATOM 2173 N N . PRO A 1 274 ? -14.457 6.141 -5.378 1.00 90.75 274 PRO A N 1
ATOM 2174 C CA . PRO A 1 274 ? -15.547 6.937 -5.952 1.00 90.75 274 PRO A CA 1
ATOM 2175 C C . PRO A 1 274 ? -15.128 8.347 -6.385 1.00 90.75 274 PRO A C 1
ATOM 2177 O O . PRO A 1 274 ? -15.510 8.811 -7.461 1.00 90.75 274 PRO A O 1
ATOM 2180 N N . ARG A 1 275 ? -14.293 9.020 -5.583 1.00 87.56 275 ARG A N 1
ATOM 2181 C CA . ARG A 1 275 ? -13.780 10.362 -5.884 1.00 87.56 275 ARG A CA 1
ATOM 2182 C C . ARG A 1 275 ? -12.809 10.370 -7.061 1.00 87.56 275 ARG A C 1
ATOM 2184 O O . ARG A 1 275 ? -12.819 11.307 -7.860 1.00 87.56 275 ARG A O 1
ATOM 2191 N N . HIS A 1 276 ? -11.920 9.380 -7.135 1.00 86.00 276 HIS A N 1
ATOM 2192 C CA . HIS A 1 276 ? -10.828 9.395 -8.104 1.00 86.00 276 HIS A CA 1
ATOM 2193 C C . HIS A 1 276 ? -11.237 8.846 -9.473 1.00 86.00 276 HIS A C 1
ATOM 2195 O O . HIS A 1 276 ? -10.842 9.415 -10.492 1.00 86.00 276 HIS A O 1
ATOM 2201 N N . VAL A 1 277 ? -12.052 7.785 -9.512 1.00 85.38 277 VAL A N 1
ATOM 2202 C CA . VAL A 1 277 ? -12.363 7.036 -10.741 1.00 85.38 277 VAL A CA 1
ATOM 2203 C C . VAL A 1 277 ? -12.921 7.920 -11.860 1.00 85.38 277 VAL A C 1
ATOM 2205 O O . VAL A 1 277 ? -12.556 7.746 -13.018 1.00 85.38 277 VAL A O 1
ATOM 2208 N N . GLN A 1 278 ? -13.731 8.928 -11.520 1.00 77.56 278 GLN A N 1
ATOM 2209 C CA . GLN A 1 278 ? -14.330 9.858 -12.488 1.00 77.56 278 GLN A CA 1
ATOM 2210 C C . GLN A 1 278 ? -13.288 10.698 -13.242 1.00 77.56 278 GLN A C 1
ATOM 2212 O O . GLN A 1 278 ? -13.555 11.218 -14.322 1.00 77.56 278 GLN A O 1
ATOM 2217 N N . ASN A 1 279 ? -12.094 10.835 -12.667 1.00 76.44 279 ASN A N 1
ATOM 2218 C CA . ASN A 1 279 ? -10.985 11.614 -13.202 1.00 76.44 279 ASN A CA 1
ATOM 2219 C C . ASN A 1 279 ? -9.825 10.727 -13.682 1.00 76.44 279 ASN A C 1
ATOM 2221 O O . ASN A 1 279 ? -8.814 11.252 -14.162 1.00 76.44 279 ASN A O 1
ATOM 2225 N N . MET A 1 280 ? -9.933 9.405 -13.527 1.00 76.19 280 MET A N 1
ATOM 2226 C CA . MET A 1 280 ? -8.855 8.472 -13.821 1.00 76.19 280 MET A CA 1
ATOM 2227 C C . MET A 1 280 ? -8.707 8.291 -15.336 1.00 76.19 280 MET A C 1
ATOM 2229 O O . MET A 1 280 ? -9.656 7.959 -16.038 1.00 76.19 280 MET A O 1
ATOM 2233 N N . ARG A 1 281 ? -7.489 8.511 -15.843 1.00 71.44 281 ARG A N 1
ATOM 2234 C CA . ARG A 1 281 ? -7.124 8.338 -17.265 1.00 71.44 281 ARG A CA 1
ATOM 2235 C C . ARG A 1 281 ? -6.108 7.208 -17.480 1.00 71.44 281 ARG A C 1
ATOM 2237 O O . ARG A 1 281 ? -5.377 7.216 -18.464 1.00 71.44 281 ARG A O 1
ATOM 2244 N N . MET A 1 282 ? -6.026 6.296 -16.517 1.00 72.81 282 MET A N 1
ATOM 2245 C CA . MET A 1 282 ? -5.084 5.179 -16.482 1.00 72.81 282 MET A CA 1
ATOM 2246 C C . MET A 1 282 ? -5.679 3.936 -17.145 1.00 72.81 282 MET A C 1
ATOM 2248 O O . MET A 1 282 ? -6.902 3.784 -17.215 1.00 72.81 282 MET A O 1
ATOM 2252 N N . MET A 1 283 ? -4.816 3.022 -17.590 1.00 68.94 283 MET A N 1
ATOM 2253 C CA . MET A 1 283 ? -5.238 1.674 -17.950 1.00 68.94 283 MET A CA 1
ATOM 2254 C C . MET A 1 283 ? -5.883 1.012 -16.738 1.00 68.94 283 MET A C 1
ATOM 2256 O O . MET A 1 283 ? -5.334 1.019 -15.640 1.00 68.94 283 MET A O 1
ATOM 2260 N N . GLY A 1 284 ? -7.071 0.455 -16.940 1.00 61.62 284 GLY A N 1
ATOM 2261 C CA . GLY A 1 284 ? -7.824 -0.187 -15.870 1.00 61.62 284 GLY A CA 1
ATOM 2262 C C . GLY A 1 284 ? -8.691 0.737 -15.015 1.00 61.62 284 GLY A C 1
ATOM 2263 O O . GLY A 1 284 ? -9.366 0.232 -14.122 1.00 61.62 284 GLY A O 1
ATOM 2264 N N . GLY A 1 285 ? -8.723 2.042 -15.307 1.00 67.88 285 GLY A N 1
ATOM 2265 C CA . GLY A 1 285 ? -9.692 2.962 -14.715 1.00 67.88 285 GLY A CA 1
ATOM 2266 C C . GLY A 1 285 ? -11.105 2.810 -15.284 1.00 67.88 285 GLY A C 1
ATOM 2267 O O . GLY A 1 285 ? -11.334 2.098 -16.260 1.00 67.88 285 GLY A O 1
ATOM 2268 N N . GLY A 1 286 ? -12.062 3.518 -14.680 1.00 70.25 286 GLY A N 1
ATOM 2269 C CA . GLY A 1 286 ? -13.441 3.613 -15.180 1.00 70.25 286 GLY A CA 1
ATOM 2270 C C . GLY A 1 286 ? -14.501 2.886 -14.348 1.00 70.25 286 GLY A C 1
ATOM 2271 O O . GLY A 1 286 ? -15.686 3.042 -14.630 1.00 70.25 286 GLY A O 1
ATOM 2272 N N . LYS A 1 287 ? -14.113 2.160 -13.292 1.00 86.81 287 LYS A N 1
ATOM 2273 C CA . LYS A 1 287 ? -15.035 1.673 -12.253 1.00 86.81 287 LYS A CA 1
ATOM 2274 C C . LYS A 1 287 ? -14.428 1.815 -10.859 1.00 86.81 287 LYS A C 1
ATOM 2276 O O . LYS A 1 287 ? -13.212 1.755 -10.705 1.00 86.81 287 LYS A O 1
ATOM 2281 N N . VAL A 1 288 ? -15.285 2.032 -9.864 1.00 91.44 288 VAL A N 1
ATOM 2282 C CA . VAL A 1 288 ? -14.892 1.844 -8.463 1.00 91.44 288 VAL A CA 1
ATOM 2283 C C . VAL A 1 288 ? -14.572 0.363 -8.281 1.00 91.44 288 VAL A C 1
ATOM 2285 O O . VAL A 1 288 ? -15.262 -0.477 -8.862 1.00 91.44 288 VAL A O 1
ATOM 2288 N N . LEU A 1 289 ? -13.513 0.053 -7.538 1.00 93.69 289 LEU A N 1
ATOM 2289 C CA . LEU A 1 289 ? -13.202 -1.322 -7.159 1.00 93.69 289 LEU A CA 1
ATOM 2290 C C . LEU A 1 289 ? -13.629 -1.543 -5.715 1.00 93.69 289 LEU A C 1
ATOM 2292 O O . LEU A 1 289 ? -13.256 -0.769 -4.831 1.00 93.69 289 LEU A O 1
ATOM 2296 N N . GLU A 1 290 ? -14.426 -2.580 -5.490 1.00 96.12 290 GLU A N 1
ATOM 2297 C CA . GLU A 1 290 ? -14.699 -3.109 -4.159 1.00 96.12 290 GLU A CA 1
ATOM 2298 C C . GLU A 1 290 ? -13.613 -4.114 -3.749 1.00 96.12 290 GLU A C 1
ATOM 2300 O O . GLU A 1 290 ? -12.758 -4.512 -4.549 1.00 96.12 290 GLU A O 1
ATOM 2305 N N . PHE A 1 291 ? -13.613 -4.516 -2.475 1.00 96.38 291 PHE A N 1
ATOM 2306 C CA . PHE A 1 291 ? -12.643 -5.495 -1.996 1.00 96.38 291 PHE A CA 1
ATOM 2307 C C . PHE A 1 291 ? -12.757 -6.806 -2.781 1.00 96.38 291 PHE A C 1
ATOM 2309 O O . PHE A 1 291 ? -13.816 -7.429 -2.841 1.00 96.38 291 PHE A O 1
ATOM 2316 N N . GLY A 1 292 ? -11.636 -7.246 -3.350 1.00 92.12 292 GLY A N 1
ATOM 2317 C CA . GLY A 1 292 ? -11.590 -8.465 -4.14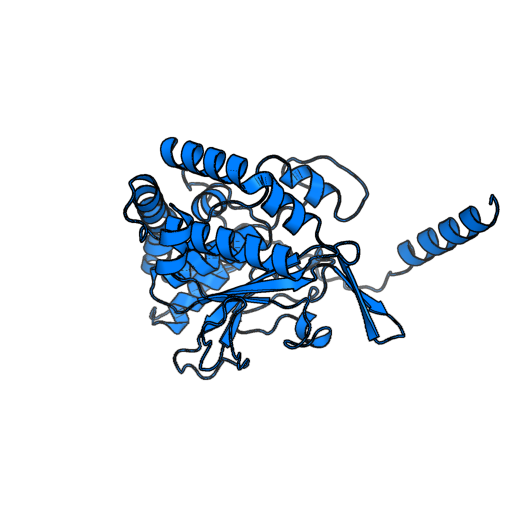2 1.00 92.12 292 GLY A CA 1
ATOM 2318 C C . GLY A 1 292 ? -12.125 -8.317 -5.561 1.00 92.12 292 GLY A C 1
ATOM 2319 O O . GLY A 1 292 ? -12.281 -9.344 -6.214 1.00 92.12 292 GLY A O 1
ATOM 2320 N N . ASP A 1 293 ? -12.371 -7.107 -6.068 1.00 94.12 293 ASP A N 1
ATOM 2321 C CA . ASP A 1 293 ? -12.581 -6.872 -7.498 1.00 94.12 293 ASP A CA 1
ATOM 2322 C C . ASP A 1 293 ? -11.260 -6.867 -8.269 1.00 94.12 293 ASP A C 1
ATOM 2324 O O . ASP A 1 293 ? -10.267 -6.285 -7.839 1.00 94.12 293 ASP A O 1
ATOM 2328 N N . ASP A 1 294 ? -11.267 -7.448 -9.470 1.00 90.38 294 ASP A N 1
ATOM 2329 C CA . ASP A 1 294 ? -10.117 -7.352 -10.366 1.00 90.38 294 ASP A CA 1
ATOM 2330 C C . ASP A 1 294 ? -10.046 -5.968 -11.030 1.00 90.38 294 ASP A C 1
ATOM 2332 O O . ASP A 1 294 ? -11.072 -5.452 -11.522 1.00 90.38 294 ASP A O 1
ATOM 2336 N N . PRO A 1 295 ? -8.841 -5.371 -11.097 1.00 87.94 295 PRO A N 1
ATOM 2337 C CA . PRO A 1 295 ? -8.642 -4.130 -11.817 1.00 87.94 295 PRO A CA 1
ATOM 2338 C C . PRO A 1 295 ? -8.751 -4.367 -13.326 1.00 87.94 295 PRO A C 1
ATOM 2340 O O . PRO A 1 295 ? -8.324 -5.391 -13.861 1.00 87.94 295 PRO A O 1
ATOM 2343 N N . ALA A 1 296 ? -9.311 -3.397 -14.052 1.00 82.62 296 ALA A N 1
ATOM 2344 C CA . ALA A 1 296 ? -9.634 -3.602 -15.463 1.00 82.62 296 ALA A CA 1
ATOM 2345 C C . ALA A 1 296 ? -8.399 -3.658 -16.387 1.00 82.62 296 ALA A C 1
ATOM 2347 O O . ALA A 1 296 ? -8.538 -4.054 -17.544 1.00 82.62 296 ALA A O 1
ATOM 2348 N N . TRP A 1 297 ? -7.197 -3.312 -15.902 1.00 81.81 297 TRP A N 1
ATOM 2349 C CA . TRP A 1 297 ? -5.962 -3.421 -16.688 1.00 81.81 297 TRP A CA 1
ATOM 2350 C C . TRP A 1 297 ? -5.575 -4.877 -16.980 1.00 81.81 297 TRP A C 1
ATOM 2352 O O . TRP A 1 297 ? -4.901 -5.123 -17.978 1.00 81.81 297 TRP A O 1
ATOM 2362 N N . LEU A 1 298 ? -6.092 -5.845 -16.216 1.00 81.38 298 LEU A N 1
ATOM 2363 C CA . LEU A 1 298 ? -5.93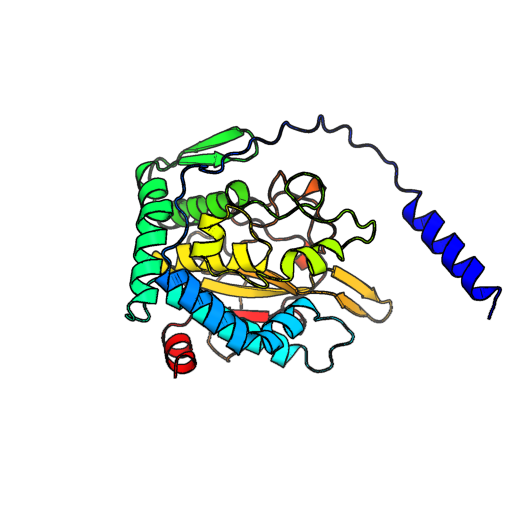6 -7.279 -16.501 1.00 81.38 298 LEU A CA 1
ATOM 2364 C C . LEU A 1 298 ? -6.618 -7.723 -17.800 1.00 81.38 298 LEU A C 1
ATOM 2366 O O . LEU A 1 298 ? -6.248 -8.735 -18.382 1.00 81.38 298 LEU A O 1
ATOM 2370 N N . ASN A 1 299 ? -7.587 -6.951 -18.301 1.00 79.38 299 ASN A N 1
ATOM 2371 C CA . ASN A 1 299 ? -8.186 -7.211 -19.614 1.00 79.38 299 ASN A CA 1
ATOM 2372 C C . ASN A 1 299 ? -7.283 -6.759 -20.772 1.00 79.38 299 ASN A C 1
ATOM 2374 O O . ASN A 1 299 ? -7.575 -7.048 -21.932 1.00 79.38 299 ASN A O 1
ATOM 2378 N N . ILE A 1 300 ? -6.232 -5.993 -20.472 1.00 73.44 300 ILE A N 1
ATOM 2379 C CA . ILE A 1 300 ? -5.343 -5.376 -21.458 1.00 73.44 300 ILE A CA 1
ATOM 2380 C C . ILE A 1 300 ? -3.981 -6.079 -21.459 1.00 73.44 300 ILE A C 1
ATOM 2382 O O . ILE A 1 300 ? -3.403 -6.264 -22.531 1.00 73.44 300 ILE A O 1
ATOM 2386 N N . ILE A 1 301 ? -3.482 -6.476 -20.283 1.00 76.88 301 ILE A N 1
ATOM 2387 C CA . ILE A 1 301 ? -2.122 -6.992 -20.082 1.00 76.88 301 ILE A CA 1
ATOM 2388 C C . ILE A 1 301 ? -2.167 -8.308 -19.300 1.00 76.88 301 ILE A C 1
ATOM 2390 O O . ILE A 1 301 ? -2.866 -8.410 -18.294 1.00 76.88 301 ILE A O 1
ATOM 2394 N N . SER A 1 302 ? -1.416 -9.307 -19.775 1.00 78.25 302 SER A N 1
ATOM 2395 C CA . SER A 1 302 ? -1.252 -10.606 -19.105 1.00 78.25 302 SER A CA 1
ATOM 2396 C C . SER A 1 302 ? -0.246 -10.517 -17.954 1.00 78.25 302 SER A C 1
ATOM 2398 O O . SER A 1 302 ? 0.683 -9.719 -18.011 1.00 78.25 302 SER A O 1
ATOM 2400 N N . PHE A 1 303 ? -0.361 -11.395 -16.955 1.00 78.38 303 PHE A N 1
ATOM 2401 C CA . PHE A 1 303 ? 0.655 -11.543 -15.903 1.00 78.38 303 PHE A CA 1
ATOM 2402 C C . PHE A 1 303 ? 2.017 -12.024 -16.414 1.00 78.38 303 PHE A C 1
ATOM 2404 O O . PHE A 1 303 ? 3.017 -11.807 -15.741 1.00 78.38 303 PHE A O 1
ATOM 2411 N N . ASP A 1 304 ? 2.062 -12.662 -17.586 1.00 75.75 304 ASP A N 1
ATOM 2412 C CA . ASP A 1 304 ? 3.319 -13.068 -18.231 1.00 75.75 304 ASP A CA 1
ATOM 2413 C C . ASP A 1 304 ? 4.002 -11.904 -18.981 1.00 75.75 304 ASP A C 1
ATOM 2415 O O . ASP A 1 304 ? 5.071 -12.081 -19.570 1.00 75.75 304 ASP A O 1
ATOM 2419 N N . ASP A 1 305 ? 3.375 -10.723 -19.022 1.00 79.44 305 ASP A N 1
ATOM 2420 C CA . ASP A 1 305 ? 3.954 -9.545 -19.658 1.00 79.44 305 ASP A CA 1
ATOM 2421 C C . ASP A 1 305 ? 5.090 -8.980 -18.785 1.00 79.44 305 ASP A C 1
ATOM 2423 O O . ASP A 1 305 ? 4.880 -8.752 -17.594 1.00 79.44 305 ASP A O 1
ATOM 2427 N N . PRO A 1 306 ? 6.279 -8.692 -19.349 1.00 75.44 306 PRO A N 1
ATOM 2428 C CA . PRO A 1 306 ? 7.431 -8.194 -18.588 1.00 75.44 306 PRO A CA 1
ATOM 2429 C C . PRO A 1 306 ? 7.212 -6.815 -17.949 1.00 75.44 306 PRO A C 1
ATOM 2431 O O . PRO A 1 306 ? 8.067 -6.333 -17.208 1.00 75.44 306 PRO A O 1
ATOM 2434 N N . LEU A 1 307 ? 6.114 -6.134 -18.277 1.00 80.25 307 LEU A N 1
ATOM 2435 C CA . LEU A 1 307 ? 5.733 -4.872 -17.658 1.00 80.25 307 LEU A CA 1
ATOM 2436 C C . LEU A 1 307 ? 4.923 -5.047 -16.366 1.00 80.25 307 LEU A C 1
ATOM 2438 O O . LEU A 1 307 ? 4.717 -4.069 -15.638 1.00 80.25 307 LEU A O 1
ATOM 2442 N N . VAL A 1 308 ? 4.445 -6.264 -16.101 1.00 87.25 308 VAL A N 1
ATOM 2443 C CA . VAL A 1 308 ? 3.799 -6.642 -14.848 1.00 87.25 308 VAL A CA 1
ATOM 2444 C C . VAL A 1 308 ? 4.845 -7.290 -13.956 1.00 87.25 308 VAL A C 1
ATOM 2446 O O . VAL A 1 308 ? 5.516 -8.232 -14.355 1.00 87.25 308 VAL A O 1
ATOM 2449 N N . GLY A 1 309 ? 4.979 -6.776 -12.739 1.00 91.38 309 GLY A N 1
ATOM 2450 C CA . GLY A 1 309 ? 5.934 -7.288 -11.762 1.00 91.38 309 GLY A CA 1
ATOM 2451 C C . GLY A 1 309 ? 5.310 -7.340 -10.381 1.00 91.38 309 GLY A C 1
ATOM 2452 O O . GLY A 1 309 ? 4.359 -6.612 -10.087 1.00 91.38 309 GLY A O 1
ATOM 2453 N N . TYR A 1 310 ? 5.844 -8.191 -9.518 1.00 95.00 310 TYR A N 1
ATOM 2454 C CA . TYR A 1 310 ? 5.417 -8.296 -8.130 1.00 95.00 310 TYR A CA 1
ATOM 2455 C C . TYR A 1 310 ? 6.555 -8.817 -7.254 1.00 95.00 310 TYR A C 1
ATOM 2457 O O . TYR A 1 310 ? 7.409 -9.577 -7.707 1.00 95.00 310 TYR A O 1
ATOM 2465 N N . ALA A 1 311 ? 6.578 -8.379 -5.999 1.00 97.12 311 ALA A N 1
ATOM 2466 C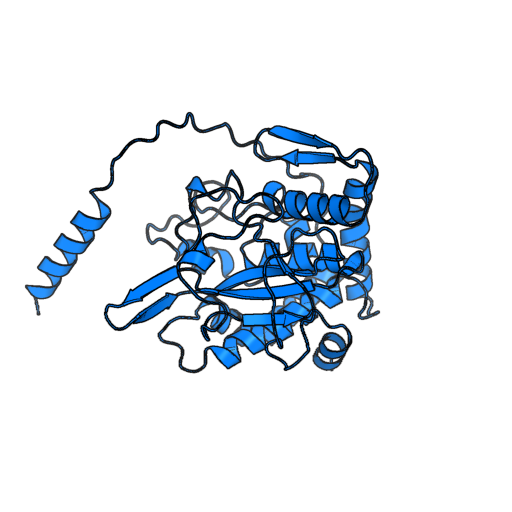 CA . ALA A 1 311 ? 7.589 -8.747 -5.017 1.00 97.12 311 ALA A CA 1
ATOM 2467 C C . ALA A 1 311 ? 6.968 -8.899 -3.631 1.00 97.12 311 ALA A C 1
ATOM 2469 O O . ALA A 1 311 ? 6.247 -8.004 -3.169 1.00 97.12 311 ALA A O 1
ATOM 2470 N N . LEU A 1 312 ? 7.267 -10.017 -2.967 1.00 98.00 312 LEU A N 1
ATOM 2471 C CA . LEU A 1 312 ? 6.835 -10.262 -1.595 1.00 98.00 312 LEU A CA 1
ATOM 2472 C C . LEU A 1 312 ? 7.425 -9.223 -0.642 1.00 98.00 312 LEU A C 1
ATOM 2474 O O . LEU A 1 312 ? 8.573 -8.794 -0.778 1.00 98.00 312 LEU A O 1
ATOM 2478 N N . ILE A 1 313 ? 6.635 -8.852 0.363 1.00 98.19 313 ILE A N 1
ATOM 2479 C CA . ILE A 1 313 ? 7.149 -8.105 1.505 1.00 98.19 313 ILE A CA 1
ATOM 2480 C C . ILE A 1 313 ? 7.921 -9.073 2.401 1.00 98.19 313 ILE A C 1
ATOM 2482 O O . ILE A 1 313 ? 7.348 -9.984 3.003 1.00 98.19 313 ILE A O 1
ATOM 2486 N N . ASP A 1 314 ? 9.227 -8.849 2.504 1.00 95.25 314 ASP A N 1
ATOM 2487 C CA . ASP A 1 314 ? 10.164 -9.728 3.189 1.00 95.25 314 ASP A CA 1
ATOM 2488 C C . ASP A 1 314 ? 11.048 -8.957 4.177 1.00 95.25 314 ASP A C 1
ATOM 2490 O O . ASP A 1 314 ? 11.824 -8.061 3.827 1.00 95.25 314 ASP A O 1
ATOM 2494 N N . GLU A 1 315 ? 10.944 -9.341 5.450 1.00 95.38 315 GLU A N 1
ATOM 2495 C CA . GLU A 1 315 ? 11.665 -8.706 6.552 1.00 95.38 315 GLU A CA 1
ATOM 2496 C C . GLU A 1 315 ? 13.181 -8.906 6.440 1.00 95.38 315 GLU A C 1
ATOM 2498 O O . GLU A 1 315 ? 13.949 -8.018 6.819 1.00 95.38 315 GLU A O 1
ATOM 2503 N N . LYS A 1 316 ? 13.629 -10.056 5.921 1.00 93.88 316 LYS A N 1
ATOM 2504 C CA . LYS A 1 316 ? 15.056 -10.356 5.780 1.00 93.88 316 LYS A CA 1
ATOM 2505 C C . LYS A 1 316 ? 15.692 -9.457 4.719 1.00 93.88 316 LYS A C 1
ATOM 2507 O O . LYS A 1 316 ? 16.672 -8.780 5.023 1.00 93.88 316 LYS A O 1
ATOM 2512 N N . ALA A 1 317 ? 15.099 -9.374 3.534 1.00 93.38 317 ALA A N 1
ATOM 2513 C CA . ALA A 1 317 ? 15.537 -8.504 2.452 1.00 93.38 317 ALA A CA 1
ATOM 2514 C C . ALA A 1 317 ? 15.529 -7.028 2.876 1.00 93.38 317 ALA A C 1
ATOM 2516 O O . ALA A 1 317 ? 16.465 -6.292 2.570 1.00 93.38 317 ALA A O 1
ATOM 2517 N N . ALA A 1 318 ? 14.528 -6.591 3.648 1.00 95.25 318 ALA A N 1
ATOM 2518 C CA . ALA A 1 318 ? 14.496 -5.227 4.175 1.00 95.25 318 ALA A CA 1
ATOM 2519 C C . ALA A 1 318 ? 15.646 -4.946 5.161 1.00 95.25 318 ALA A C 1
ATOM 2521 O O . ALA A 1 318 ? 16.224 -3.858 5.140 1.00 95.25 318 ALA A O 1
ATOM 2522 N N . LYS A 1 319 ? 16.016 -5.916 6.009 1.00 92.38 319 LYS A N 1
ATOM 2523 C CA . LYS A 1 319 ? 17.186 -5.792 6.895 1.00 92.38 319 LYS A CA 1
ATOM 2524 C C . LYS A 1 319 ? 18.486 -5.734 6.101 1.00 92.38 319 LYS A C 1
ATOM 2526 O O . LYS A 1 319 ? 19.330 -4.899 6.407 1.00 92.38 319 LYS A O 1
ATOM 2531 N N . GLU A 1 320 ? 18.634 -6.562 5.075 1.00 90.38 320 GLU A N 1
ATOM 2532 C CA . GLU A 1 320 ? 19.820 -6.561 4.208 1.00 90.38 320 GLU A CA 1
ATOM 2533 C C . GLU A 1 320 ? 19.954 -5.252 3.416 1.00 90.38 320 GLU A C 1
ATOM 2535 O O . GLU A 1 320 ? 21.058 -4.742 3.271 1.00 90.38 320 GLU A O 1
ATOM 2540 N N . PHE A 1 321 ? 18.838 -4.646 2.997 1.00 88.69 321 PHE A N 1
ATOM 2541 C CA . PHE A 1 321 ? 18.816 -3.331 2.341 1.00 88.69 321 PHE A CA 1
ATOM 2542 C C . PHE A 1 321 ? 19.232 -2.169 3.265 1.00 88.69 321 PHE A C 1
ATOM 2544 O O . PHE A 1 321 ? 19.616 -1.096 2.797 1.00 88.69 321 PHE A O 1
ATOM 2551 N N . SER A 1 322 ? 19.120 -2.358 4.584 1.00 74.88 322 SER A N 1
ATOM 2552 C CA . SER A 1 322 ? 19.436 -1.334 5.588 1.00 74.88 322 SER A CA 1
ATOM 2553 C C . SER A 1 322 ? 20.934 -1.183 5.887 1.00 74.88 322 SER A C 1
ATOM 2555 O O . SER A 1 322 ? 21.324 -0.165 6.466 1.00 74.88 322 SER A O 1
ATOM 2557 N N . VAL A 1 323 ? 21.742 -2.181 5.501 1.00 57.59 323 VAL A N 1
ATOM 2558 C CA . VAL A 1 323 ? 23.207 -2.244 5.673 1.00 57.59 323 VAL A CA 1
ATOM 2559 C C . VAL A 1 323 ? 23.909 -1.476 4.555 1.00 57.59 323 VAL A C 1
ATOM 2561 O O . VAL A 1 323 ? 24.877 -0.750 4.874 1.00 57.59 323 VAL A O 1
#

pLDDT: mean 83.24, std 20.21, range [27.38, 98.94]

Radius of gyration: 19.94 Å; Cα contacts (8 Å, |Δi|>4): 521; chains: 1; bounding box: 49×45×62 Å

Mean predicted aligned error: 8.89 Å

Nearest PDB structures (foldseek):
  3isr-assembly1_B  TM=6.064E-01  e=3.569E-03  Cytophaga hutchinsonii ATCC 33406
  3kd4-assembly1_A  TM=6.130E-01  e=1.237E-02  Parabacteroides distasonis ATCC 8503
  1gx3-assembly2_B  TM=7.453E-01  e=4.147E-01  Mycolicibacterium smegmatis
  8glv-assembly1_Eb  TM=3.901E-01  e=2.168E-01  Chlamydomonas reinhardtii

Foldseek 3Di:
DVPVVVVVVVVVVVVVPDDDDDDPPVLLQFDQQADPPQDAADPVLVVVQQVLCVVLVVLLVCQQWDFPVDPCLLVSFVSVQLSLLLLLCQLLCLLVDPSSVSSNVSCCVQPLVVLQVQQWGQARSRDIDHDPHDDLVSSLQSLLRCLQGQAAEDDQPPDDFDDDPDPCVRVVVVCVSPSEHRLSNSSNVSYGHQRNSQSVSSNSSVSVPWWKKKKWAFFAWDQDPVRDIGGTHIGIWMKTADPPPPLFDDADQAASVRHGPHHGIAIRGSNLGSVRLVVRPTQQGDHRDHGSDDGNNCVVDPCPDSRMGMDISDSVSSNVSVD

Solvent-accessible surface area (backbone atoms only — not comparable to full-atom values): 18149 Å² total; per-residue (Å²): 121,78,63,66,56,54,54,53,52,49,52,56,53,50,70,72,68,68,82,88,77,86,75,88,62,74,78,70,74,68,39,82,54,50,75,89,78,59,63,74,73,56,67,67,46,53,51,50,53,52,54,51,47,64,74,47,39,70,57,55,50,49,34,64,68,29,35,68,86,51,92,54,61,62,60,38,50,52,52,46,46,55,52,50,27,29,46,27,40,30,43,45,24,75,66,72,42,74,54,17,42,52,32,25,51,50,41,38,70,72,41,55,49,54,42,64,72,62,34,46,49,58,33,30,81,64,50,69,54,73,50,96,61,77,52,72,69,52,44,53,45,52,47,47,50,42,39,21,38,36,30,38,63,82,58,69,82,84,73,86,52,73,91,62,98,48,89,66,51,46,63,64,59,73,30,71,88,61,77,71,49,48,40,59,55,22,60,42,63,37,39,30,52,45,56,20,42,26,41,30,44,44,24,61,42,44,64,73,68,48,62,41,24,47,29,37,35,59,24,28,67,45,77,45,97,90,67,50,70,52,35,42,28,65,32,39,27,23,34,39,58,44,92,76,82,82,67,36,79,40,76,51,63,59,31,82,85,69,48,79,41,82,60,32,26,27,54,46,55,46,68,30,16,79,79,40,21,86,73,48,84,41,55,36,49,72,52,64,55,58,87,69,40,81,63,51,36,61,82,76,48,58,82,87,36,88,66,38,49,40,33,66,65,44,69,66,62,28,56,62,72,71,110